Protein AF-A0A6G1ZLW0-F1 (afdb_monomer)

Structure (mmCIF, N/CA/C/O backbone):
data_AF-A0A6G1ZLW0-F1
#
_entry.id   AF-A0A6G1ZLW0-F1
#
loop_
_atom_site.group_PDB
_atom_site.id
_atom_site.type_symbol
_atom_site.label_atom_id
_atom_site.label_alt_id
_atom_site.label_comp_id
_atom_site.label_asym_id
_atom_site.label_entity_id
_atom_site.label_seq_id
_atom_site.pdbx_PDB_ins_code
_atom_site.Cartn_x
_atom_site.Cartn_y
_atom_site.Cartn_z
_atom_site.occupancy
_atom_site.B_iso_or_equiv
_atom_site.auth_seq_id
_atom_site.auth_comp_id
_atom_site.auth_asym_id
_atom_site.auth_atom_id
_atom_site.pdbx_PDB_model_num
ATOM 1 N N . MET A 1 1 ? 4.753 -20.194 1.365 1.00 51.75 1 MET A N 1
ATOM 2 C CA . MET A 1 1 ? 6.033 -19.649 1.882 1.00 51.75 1 MET A CA 1
ATOM 3 C C . MET A 1 1 ? 6.602 -20.579 2.944 1.00 51.75 1 MET A C 1
ATOM 5 O O . MET A 1 1 ? 5.832 -21.156 3.699 1.00 51.75 1 MET A O 1
ATOM 9 N N . SER A 1 2 ? 7.924 -20.742 3.005 1.00 67.44 2 SER A N 1
ATOM 10 C CA . SER A 1 2 ? 8.592 -21.515 4.065 1.00 67.44 2 SER A CA 1
ATOM 11 C C . SER A 1 2 ? 8.678 -20.709 5.368 1.00 67.44 2 SER A C 1
ATOM 13 O O . SER A 1 2 ? 8.874 -19.496 5.322 1.00 67.44 2 SER A O 1
ATOM 15 N N . VAL A 1 3 ? 8.623 -21.370 6.532 1.00 63.78 3 VAL A N 1
ATOM 16 C CA . VAL A 1 3 ? 8.775 -20.742 7.865 1.00 63.78 3 VAL A CA 1
ATOM 17 C C . VAL A 1 3 ? 10.046 -19.884 7.955 1.00 63.78 3 VAL A C 1
ATOM 19 O O . VAL A 1 3 ? 10.022 -18.793 8.516 1.00 63.78 3 VAL A O 1
ATOM 22 N N . LYS A 1 4 ? 11.147 -20.318 7.324 1.00 61.44 4 LYS A N 1
ATOM 23 C CA . LYS A 1 4 ? 12.398 -19.539 7.265 1.00 61.44 4 LYS A CA 1
ATOM 24 C C . LYS A 1 4 ? 12.241 -18.207 6.524 1.00 61.44 4 LYS A C 1
ATOM 26 O O . LYS A 1 4 ? 12.848 -17.221 6.920 1.00 61.44 4 LYS A O 1
ATOM 31 N N . GLN A 1 5 ? 11.436 -18.175 5.461 1.00 64.06 5 GLN A N 1
ATOM 32 C CA . GLN A 1 5 ? 11.181 -16.954 4.690 1.00 64.06 5 GLN A CA 1
ATOM 33 C C . GLN A 1 5 ? 10.331 -15.968 5.494 1.00 64.06 5 GLN A C 1
ATOM 35 O O . GLN A 1 5 ? 10.631 -14.779 5.495 1.00 64.06 5 GLN A O 1
ATOM 40 N N . VAL A 1 6 ? 9.329 -16.466 6.224 1.00 66.31 6 VAL A N 1
ATOM 41 C CA . VAL A 1 6 ? 8.482 -15.641 7.099 1.00 66.31 6 VAL A CA 1
ATOM 42 C C . VAL A 1 6 ? 9.317 -14.986 8.203 1.00 66.31 6 VAL A C 1
ATOM 44 O O . VAL A 1 6 ? 9.293 -13.767 8.336 1.00 66.31 6 VAL A O 1
ATOM 47 N N . LEU A 1 7 ? 10.147 -15.761 8.913 1.00 63.69 7 LEU A N 1
ATOM 48 C CA . LEU A 1 7 ? 11.025 -15.237 9.970 1.00 63.69 7 LEU A CA 1
ATOM 49 C C . LEU A 1 7 ? 12.044 -14.214 9.444 1.00 63.69 7 LEU A C 1
ATOM 51 O O . LEU A 1 7 ? 12.345 -13.227 10.113 1.00 63.69 7 LEU A O 1
ATOM 55 N N . GLN A 1 8 ? 12.566 -14.421 8.231 1.00 66.44 8 GLN A N 1
ATOM 56 C CA . GLN A 1 8 ? 13.470 -13.458 7.603 1.00 66.44 8 GLN A CA 1
ATOM 57 C C . GLN A 1 8 ? 12.750 -12.149 7.253 1.00 66.44 8 GLN A C 1
ATOM 59 O O . GLN A 1 8 ? 13.318 -11.076 7.436 1.00 66.44 8 GLN A O 1
ATOM 64 N N . ILE A 1 9 ? 11.508 -12.221 6.766 1.00 66.00 9 ILE A N 1
ATOM 65 C CA . ILE A 1 9 ? 10.685 -11.041 6.476 1.00 66.00 9 ILE A CA 1
ATOM 66 C C . ILE A 1 9 ? 10.400 -10.271 7.767 1.00 66.00 9 ILE A C 1
ATOM 68 O O . ILE A 1 9 ? 10.630 -9.065 7.803 1.00 66.00 9 ILE A O 1
ATOM 72 N N . GLU A 1 10 ? 9.981 -10.953 8.835 1.00 65.50 10 GLU A N 1
ATOM 73 C CA . GLU A 1 10 ? 9.747 -10.335 10.146 1.00 65.50 10 GLU A CA 1
ATOM 74 C C . GLU A 1 10 ? 11.016 -9.655 10.681 1.00 65.50 10 GLU A C 1
ATOM 76 O O . GLU A 1 10 ? 10.982 -8.482 11.057 1.00 65.50 10 GLU A O 1
ATOM 81 N N . SER A 1 11 ? 12.161 -10.345 10.628 1.00 65.06 11 SER A N 1
ATOM 82 C CA . SER A 1 11 ? 13.459 -9.786 11.024 1.00 65.06 11 SER A CA 1
ATOM 83 C C . SER A 1 11 ? 13.832 -8.552 10.201 1.00 65.06 11 SER A C 1
ATOM 85 O O . SER A 1 11 ? 14.215 -7.525 10.764 1.00 65.06 11 SER A O 1
ATOM 87 N N . ASN A 1 12 ? 13.665 -8.607 8.877 1.00 69.56 12 ASN A N 1
ATOM 88 C CA . ASN A 1 12 ? 13.949 -7.478 7.995 1.00 69.56 12 ASN A CA 1
ATOM 89 C C . ASN A 1 12 ? 13.032 -6.284 8.289 1.00 69.56 12 ASN A C 1
ATOM 91 O O . ASN A 1 12 ? 13.453 -5.134 8.173 1.00 69.56 12 ASN A O 1
ATOM 95 N N . VAL A 1 13 ? 11.781 -6.534 8.679 1.00 62.31 13 VAL A N 1
ATOM 96 C CA . VAL A 1 13 ? 10.850 -5.463 9.038 1.00 62.31 13 VAL A CA 1
ATOM 97 C C . VAL A 1 13 ? 11.260 -4.777 10.334 1.00 62.31 13 VAL A C 1
ATOM 99 O O . VAL A 1 13 ? 11.309 -3.552 10.366 1.00 62.31 13 VAL A O 1
ATOM 102 N N . VAL A 1 14 ? 11.619 -5.549 11.360 1.00 65.75 14 VAL A N 1
ATOM 103 C CA . VAL A 1 14 ? 12.049 -5.016 12.664 1.00 65.75 14 VAL A CA 1
ATOM 104 C C . VAL A 1 14 ? 13.401 -4.295 12.583 1.00 65.75 14 VAL A C 1
ATOM 106 O O . VAL A 1 14 ? 13.650 -3.369 13.347 1.00 65.75 14 VAL A O 1
ATOM 109 N N . THR A 1 15 ? 14.272 -4.693 11.655 1.00 67.94 15 THR A N 1
ATOM 110 C CA . THR A 1 15 ? 15.619 -4.115 11.479 1.00 67.94 15 THR A CA 1
ATOM 111 C C . THR A 1 15 ? 15.693 -3.009 10.422 1.00 67.94 15 THR A C 1
ATOM 113 O O . THR A 1 15 ? 16.791 -2.639 10.006 1.00 67.94 15 THR A O 1
ATOM 116 N N . ASP A 1 16 ? 14.547 -2.493 9.958 1.00 74.25 16 ASP A N 1
ATOM 117 C CA . ASP A 1 16 ? 14.468 -1.486 8.890 1.00 74.25 16 ASP A CA 1
ATOM 118 C C . ASP A 1 16 ? 15.238 -1.880 7.607 1.00 74.25 16 ASP A C 1
ATOM 120 O O . ASP A 1 16 ? 15.711 -1.046 6.834 1.00 74.25 16 ASP A O 1
ATOM 124 N N . GLN A 1 17 ? 15.337 -3.177 7.317 1.00 80.94 17 GLN A N 1
ATOM 125 C CA . GLN A 1 17 ? 15.834 -3.676 6.035 1.00 80.94 17 GLN A CA 1
ATOM 126 C C . GLN A 1 17 ? 14.696 -3.746 5.019 1.00 80.94 17 GLN A C 1
ATOM 128 O O . GLN A 1 17 ? 13.569 -4.015 5.421 1.00 80.94 17 GLN A O 1
ATOM 133 N N . PRO A 1 18 ? 14.924 -3.561 3.706 1.00 85.12 18 PRO A N 1
ATOM 134 C CA . PRO A 1 18 ? 13.886 -3.746 2.690 1.00 85.12 18 PRO A CA 1
ATOM 135 C C . PRO A 1 18 ? 13.309 -5.171 2.669 1.00 85.12 18 PRO A C 1
ATOM 137 O O . PRO A 1 18 ? 14.023 -6.153 2.864 1.00 85.12 18 PRO A O 1
ATOM 140 N N . VAL A 1 19 ? 12.011 -5.292 2.383 1.00 84.44 19 VAL A N 1
ATOM 141 C CA . VAL A 1 19 ? 11.341 -6.578 2.140 1.00 84.44 19 VAL A CA 1
ATOM 142 C C . VAL A 1 19 ? 11.230 -6.764 0.639 1.00 84.44 19 VAL A C 1
ATOM 144 O O . VAL A 1 19 ? 10.777 -5.865 -0.066 1.00 84.44 19 VAL A O 1
ATOM 147 N N . LYS A 1 20 ? 11.673 -7.924 0.161 1.00 88.62 20 LYS A N 1
ATOM 148 C CA . LYS A 1 20 ? 11.572 -8.321 -1.240 1.00 88.62 20 LYS A CA 1
ATOM 149 C C . LYS A 1 20 ? 10.482 -9.374 -1.358 1.00 88.62 20 LYS A C 1
ATOM 151 O O . LYS A 1 20 ? 10.588 -10.426 -0.733 1.00 88.62 20 LYS A O 1
ATOM 156 N N . ILE A 1 21 ? 9.459 -9.071 -2.140 1.00 87.50 21 ILE A N 1
ATOM 157 C CA . ILE A 1 21 ? 8.362 -9.977 -2.462 1.00 87.50 21 ILE A CA 1
ATOM 158 C C . ILE A 1 21 ? 8.627 -10.475 -3.885 1.00 87.50 21 ILE A C 1
ATOM 160 O O . ILE A 1 21 ? 8.654 -9.644 -4.795 1.00 87.50 21 ILE A O 1
ATOM 164 N N . PRO A 1 22 ? 8.894 -11.777 -4.092 1.00 89.25 22 PRO A N 1
ATOM 165 C CA . PRO A 1 22 ? 9.042 -12.337 -5.433 1.00 89.25 22 PRO A CA 1
ATOM 166 C C . PRO A 1 22 ? 7.807 -12.024 -6.279 1.00 89.25 22 PRO A C 1
ATOM 168 O O . PRO A 1 22 ? 6.687 -12.209 -5.806 1.00 89.25 22 PRO A O 1
ATOM 171 N N . PHE A 1 23 ? 8.014 -11.517 -7.491 1.00 90.62 23 PHE A N 1
ATOM 172 C CA . PHE A 1 23 ? 6.931 -11.096 -8.371 1.00 90.62 23 PHE A CA 1
ATOM 173 C C . PHE A 1 23 ? 7.381 -11.141 -9.830 1.00 90.62 23 PHE A C 1
ATOM 175 O O . PHE A 1 23 ? 8.428 -10.593 -10.179 1.00 90.62 23 PHE A O 1
ATOM 182 N N . GLU A 1 24 ? 6.579 -11.770 -10.682 1.00 89.38 24 GLU A N 1
ATOM 183 C CA . GLU A 1 24 ? 6.865 -11.901 -12.107 1.00 89.38 24 GLU A CA 1
ATOM 184 C C . GLU A 1 24 ? 5.990 -10.936 -12.913 1.00 89.38 24 GLU A C 1
ATOM 186 O O . GLU A 1 24 ? 4.765 -11.031 -12.911 1.00 89.38 24 GLU A O 1
ATOM 191 N N . PHE A 1 25 ? 6.628 -9.992 -13.608 1.00 87.81 25 PHE A N 1
ATOM 192 C CA . PHE A 1 25 ? 5.938 -9.047 -14.483 1.00 87.81 25 PHE A CA 1
ATOM 193 C C . PHE A 1 25 ? 5.727 -9.680 -15.859 1.00 87.81 25 PHE A C 1
ATOM 195 O O . PHE A 1 25 ? 6.689 -9.955 -16.575 1.00 87.81 25 PHE A O 1
ATOM 202 N N . THR A 1 26 ? 4.468 -9.887 -16.232 1.00 86.81 26 THR A N 1
ATOM 203 C CA . THR A 1 26 ? 4.072 -10.530 -17.493 1.00 86.81 26 THR A CA 1
ATOM 204 C C . THR A 1 26 ? 3.724 -9.519 -18.586 1.00 86.81 26 THR A C 1
ATOM 206 O O . THR A 1 26 ? 3.994 -9.770 -19.758 1.00 86.81 26 THR A O 1
ATOM 209 N N . ARG A 1 27 ? 3.171 -8.354 -18.222 1.00 85.56 27 ARG A N 1
ATOM 210 C CA . ARG A 1 27 ? 2.820 -7.267 -19.145 1.00 85.56 27 ARG A CA 1
ATOM 211 C C . ARG A 1 27 ? 3.868 -6.165 -19.102 1.00 85.56 27 ARG A C 1
ATOM 213 O O . ARG A 1 27 ? 3.956 -5.414 -18.131 1.00 85.56 27 ARG A O 1
ATOM 220 N N . LEU A 1 28 ? 4.660 -6.062 -20.166 1.00 84.88 28 LEU A N 1
ATOM 221 C CA . LEU A 1 28 ? 5.786 -5.124 -20.261 1.00 84.88 28 LEU A CA 1
ATOM 222 C C . LEU A 1 28 ? 5.570 -4.021 -21.305 1.00 84.88 28 LEU A C 1
ATOM 224 O O . LEU A 1 28 ? 6.427 -3.155 -21.456 1.00 84.88 28 LEU A O 1
ATOM 228 N N . ASP A 1 29 ? 4.422 -4.015 -21.981 1.00 83.94 29 ASP A N 1
ATOM 229 C CA . ASP A 1 29 ? 4.124 -3.121 -23.110 1.00 83.94 29 ASP A CA 1
ATOM 230 C C . ASP A 1 29 ? 4.093 -1.636 -22.709 1.00 83.94 29 ASP A C 1
ATOM 232 O O . ASP A 1 29 ? 4.338 -0.748 -23.522 1.00 83.94 29 ASP A O 1
ATOM 236 N N . LEU A 1 30 ? 3.823 -1.367 -21.430 1.00 80.06 30 LEU A N 1
ATOM 237 C CA . LEU A 1 30 ? 3.773 -0.027 -20.841 1.00 80.06 30 LEU A CA 1
ATOM 238 C C . LEU A 1 30 ? 5.123 0.445 -20.283 1.00 80.06 30 LEU A C 1
ATOM 240 O O . LEU A 1 30 ? 5.229 1.552 -19.744 1.00 80.06 30 LEU A O 1
ATOM 244 N N . LEU A 1 31 ? 6.158 -0.392 -20.362 1.00 86.75 31 LEU A N 1
ATOM 245 C CA . LEU A 1 31 ? 7.473 -0.072 -19.837 1.00 86.75 31 LEU A CA 1
ATOM 246 C C . LEU A 1 31 ? 8.222 0.849 -20.821 1.00 86.75 31 LEU A C 1
ATOM 248 O O . LEU A 1 31 ? 8.362 0.504 -21.994 1.00 86.75 31 LEU A O 1
ATOM 252 N N . PRO A 1 32 ? 8.754 2.003 -20.375 1.00 85.81 32 PRO A N 1
ATOM 253 C CA . PRO A 1 32 ? 9.534 2.873 -21.247 1.00 85.81 32 PRO A CA 1
ATOM 254 C C . PRO A 1 32 ? 10.789 2.186 -21.786 1.00 85.81 32 PRO A C 1
ATOM 256 O O . PRO A 1 32 ? 11.412 1.369 -21.100 1.00 85.81 32 PRO A O 1
ATOM 259 N N . GLU A 1 33 ? 11.216 2.596 -22.977 1.00 83.62 33 GLU A N 1
ATOM 260 C CA . GLU A 1 33 ? 12.397 2.044 -23.633 1.00 83.62 33 GLU A CA 1
ATOM 261 C C . GLU A 1 33 ? 13.646 2.131 -22.733 1.00 83.62 33 GLU A C 1
ATOM 263 O O . GLU A 1 33 ? 13.912 3.133 -22.062 1.00 83.62 33 GLU A O 1
ATOM 268 N N . GLY A 1 34 ? 14.401 1.032 -22.662 1.00 81.12 34 GLY A N 1
ATOM 269 C CA . GLY A 1 34 ? 15.609 0.926 -21.839 1.00 81.12 34 GLY A CA 1
ATOM 270 C C . GLY A 1 34 ? 15.374 0.714 -20.336 1.00 81.12 34 GLY A C 1
ATOM 271 O O . GLY A 1 34 ? 16.345 0.500 -19.603 1.00 81.12 34 GLY A O 1
ATOM 272 N N . LYS A 1 35 ? 14.127 0.722 -19.842 1.00 84.88 35 LYS A N 1
ATOM 273 C CA . LYS A 1 35 ? 13.829 0.284 -18.469 1.00 84.88 35 LYS A CA 1
ATOM 274 C C . LYS A 1 35 ? 13.782 -1.239 -18.390 1.00 84.88 35 LYS A C 1
ATOM 276 O O . LYS A 1 35 ? 13.322 -1.918 -19.298 1.00 84.88 35 LYS A O 1
ATOM 281 N N . LYS A 1 36 ? 14.275 -1.774 -17.273 1.00 82.31 36 LYS A N 1
ATOM 282 C CA . LYS A 1 36 ? 14.218 -3.199 -16.940 1.00 82.31 36 LYS A CA 1
ATOM 283 C C . LYS A 1 36 ? 13.585 -3.347 -15.567 1.00 82.31 36 LYS A C 1
ATOM 285 O O . LYS A 1 36 ? 13.968 -2.628 -14.640 1.00 82.31 36 LYS A O 1
ATOM 290 N N . LEU A 1 37 ? 12.619 -4.249 -15.459 1.00 83.88 37 LEU A N 1
ATOM 291 C CA . LEU A 1 37 ? 12.040 -4.655 -14.184 1.00 83.88 37 LEU A CA 1
ATOM 292 C C . LEU A 1 37 ? 12.861 -5.808 -13.598 1.00 83.88 37 LEU A C 1
ATOM 294 O O . LEU A 1 37 ? 13.537 -6.534 -14.328 1.00 83.88 37 LEU A O 1
ATOM 298 N N . GLY A 1 38 ? 12.852 -5.915 -12.272 1.00 85.62 38 GLY A N 1
ATOM 299 C CA . GLY A 1 38 ? 13.408 -7.071 -11.572 1.00 85.62 38 GLY A CA 1
ATOM 300 C C . GLY A 1 38 ? 12.395 -8.213 -11.476 1.00 85.62 38 GLY A C 1
ATOM 301 O O . GLY A 1 38 ? 11.299 -8.131 -12.017 1.00 85.62 38 GLY A O 1
ATOM 302 N N . ASP A 1 39 ? 12.763 -9.239 -10.720 1.00 89.44 39 ASP 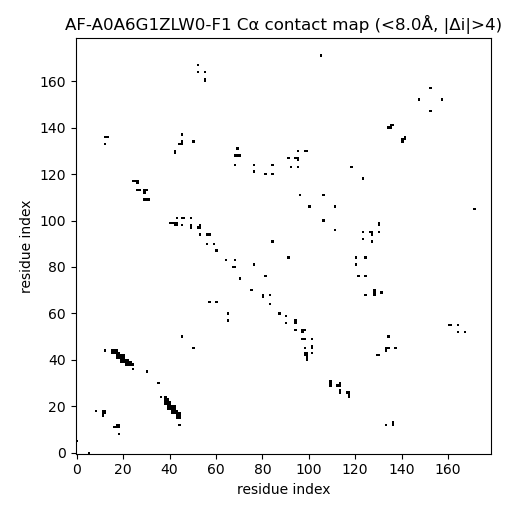A N 1
ATOM 303 C CA . ASP A 1 39 ? 11.965 -10.429 -10.382 1.00 89.44 39 ASP A CA 1
ATOM 304 C C . ASP A 1 39 ? 11.228 -10.299 -9.033 1.00 89.44 39 ASP A C 1
ATOM 306 O O . ASP A 1 39 ? 10.786 -11.279 -8.426 1.00 89.44 39 ASP A O 1
ATOM 310 N N . SER A 1 40 ? 11.180 -9.083 -8.488 1.00 91.38 40 SER A N 1
ATOM 311 C CA . SER A 1 40 ? 10.603 -8.819 -7.178 1.00 91.38 40 SER A CA 1
ATOM 312 C C . SER A 1 40 ? 10.120 -7.383 -7.030 1.00 91.38 40 SER A C 1
ATOM 314 O O . SER A 1 40 ? 10.697 -6.436 -7.573 1.00 91.38 40 SER A O 1
ATOM 316 N N . ILE A 1 41 ? 9.079 -7.222 -6.216 1.00 92.25 41 ILE A N 1
ATOM 317 C CA . ILE A 1 41 ? 8.643 -5.936 -5.684 1.00 92.25 41 ILE A CA 1
ATOM 318 C C . ILE A 1 41 ? 9.365 -5.705 -4.357 1.00 92.25 41 ILE A C 1
ATOM 320 O O . ILE A 1 41 ? 9.379 -6.559 -3.468 1.00 92.25 41 ILE A O 1
ATOM 324 N N . VAL A 1 42 ? 9.988 -4.535 -4.217 1.00 91.25 42 VAL A N 1
ATOM 325 C CA . VAL A 1 42 ? 10.772 -4.180 -3.030 1.00 91.25 42 VAL A CA 1
ATOM 326 C C . VAL A 1 42 ? 10.055 -3.097 -2.239 1.00 91.25 42 VAL A C 1
ATOM 328 O O . VAL A 1 42 ? 9.877 -1.986 -2.730 1.00 91.25 42 VAL A O 1
ATOM 331 N N . ILE A 1 43 ? 9.706 -3.404 -0.990 1.00 90.31 43 ILE A N 1
ATOM 332 C CA . ILE A 1 43 ? 9.107 -2.464 -0.041 1.00 90.31 43 ILE A CA 1
ATOM 333 C C . ILE A 1 43 ? 10.178 -2.060 0.971 1.00 90.31 43 ILE A C 1
ATOM 335 O O . ILE A 1 43 ? 10.618 -2.857 1.807 1.00 90.31 43 ILE A O 1
ATOM 339 N N . THR A 1 44 ? 10.625 -0.813 0.876 1.00 89.19 44 THR A N 1
ATOM 340 C CA . THR A 1 44 ? 11.604 -0.216 1.791 1.00 89.19 44 THR A CA 1
ATOM 341 C C . THR A 1 44 ? 10.920 0.329 3.053 1.00 89.19 44 THR A C 1
ATOM 343 O O . THR A 1 44 ? 9.710 0.565 3.035 1.00 89.19 44 THR A O 1
ATOM 346 N N . PRO A 1 45 ? 11.660 0.558 4.155 1.00 85.31 45 PRO A N 1
ATOM 347 C CA . PRO A 1 45 ? 11.113 1.246 5.324 1.00 85.31 45 PRO A CA 1
ATOM 348 C C . PRO A 1 45 ? 10.477 2.582 4.941 1.00 85.31 45 PRO A C 1
ATOM 350 O O . PRO A 1 45 ? 11.092 3.409 4.259 1.00 85.31 45 PRO A O 1
ATOM 353 N N . LEU A 1 46 ? 9.230 2.793 5.361 1.00 85.94 46 LEU A N 1
ATOM 354 C CA . LEU A 1 46 ? 8.472 3.977 4.974 1.00 85.94 46 LEU A CA 1
ATOM 355 C C . LEU A 1 46 ? 9.072 5.233 5.591 1.00 85.94 46 LEU A C 1
ATOM 357 O O . LEU A 1 46 ? 9.273 5.328 6.801 1.00 85.94 46 LEU A O 1
ATOM 361 N N . THR A 1 47 ? 9.311 6.232 4.745 1.00 85.25 47 THR A N 1
ATOM 362 C CA . THR A 1 47 ? 9.736 7.541 5.236 1.00 85.25 47 THR A CA 1
ATOM 363 C C . THR A 1 47 ? 8.569 8.261 5.909 1.00 85.25 47 THR A C 1
ATOM 365 O O . THR A 1 47 ? 7.412 8.090 5.520 1.00 85.25 47 THR A O 1
ATOM 368 N N . VAL A 1 48 ? 8.876 9.160 6.850 1.00 81.19 48 VAL A N 1
ATOM 369 C CA . VAL A 1 48 ? 7.879 10.047 7.478 1.00 81.19 48 VAL A CA 1
ATOM 370 C C . VAL A 1 48 ? 7.057 10.790 6.416 1.00 81.19 48 VAL A C 1
ATOM 372 O O . VAL A 1 48 ? 5.840 10.888 6.521 1.00 81.19 48 VAL A O 1
ATOM 375 N N . ARG A 1 49 ? 7.697 11.244 5.330 1.00 84.12 49 ARG A N 1
ATOM 376 C CA . ARG A 1 49 ? 7.010 11.889 4.200 1.00 84.12 49 ARG A CA 1
ATOM 377 C C . ARG A 1 49 ? 5.957 10.980 3.566 1.00 84.12 49 ARG A C 1
ATOM 379 O O . ARG A 1 49 ? 4.853 11.440 3.298 1.00 84.12 49 ARG A O 1
ATOM 386 N N . THR A 1 50 ? 6.307 9.731 3.277 1.00 88.31 50 THR A N 1
ATOM 387 C CA . THR A 1 50 ? 5.382 8.766 2.670 1.00 88.31 50 THR A CA 1
ATOM 388 C C . THR A 1 50 ? 4.243 8.444 3.630 1.00 88.31 50 THR A C 1
ATOM 390 O O . THR A 1 50 ? 3.089 8.444 3.212 1.00 88.31 50 THR A O 1
ATOM 393 N N . TRP A 1 51 ? 4.540 8.299 4.925 1.00 85.88 51 TRP A N 1
ATOM 394 C CA . TRP A 1 51 ? 3.523 8.139 5.964 1.00 85.88 51 TRP A CA 1
ATOM 395 C C . TRP A 1 51 ? 2.506 9.288 5.971 1.00 85.88 51 TRP A C 1
ATOM 397 O O . TRP A 1 51 ? 1.310 9.033 5.888 1.00 85.88 51 TRP A O 1
ATOM 407 N N . PHE A 1 52 ? 2.950 10.549 5.955 1.00 84.88 52 PHE A N 1
ATOM 408 C CA . PHE A 1 52 ? 2.044 11.708 5.901 1.00 84.88 52 PHE A CA 1
ATOM 409 C C . PHE A 1 52 ? 1.174 11.767 4.637 1.00 84.88 52 PHE A C 1
ATOM 411 O O . PHE A 1 52 ? 0.138 12.427 4.649 1.00 84.88 52 PHE A O 1
ATOM 418 N N . ARG A 1 53 ? 1.572 11.099 3.547 1.00 87.88 53 ARG A N 1
ATOM 419 C CA . ARG A 1 53 ? 0.757 10.985 2.326 1.00 87.88 53 ARG A CA 1
ATOM 420 C C . ARG A 1 53 ? -0.241 9.831 2.408 1.00 87.88 53 ARG A C 1
ATOM 422 O O . ARG A 1 53 ? -1.358 9.975 1.929 1.00 87.88 53 ARG A O 1
ATOM 429 N N . ILE A 1 54 ? 0.151 8.718 3.027 1.00 90.62 54 ILE A N 1
ATOM 430 C CA . ILE A 1 54 ? -0.697 7.532 3.201 1.00 90.62 54 ILE A CA 1
ATOM 431 C C . ILE A 1 54 ? -1.747 7.748 4.301 1.00 90.62 54 ILE A C 1
ATOM 433 O O . ILE A 1 54 ? -2.897 7.361 4.117 1.00 90.62 54 ILE A O 1
ATOM 437 N N . LYS A 1 55 ? -1.399 8.401 5.419 1.00 86.50 55 LYS A N 1
ATOM 438 C CA . LYS A 1 55 ? -2.294 8.576 6.577 1.00 86.50 55 LYS A CA 1
ATOM 439 C C . LYS A 1 55 ? -3.659 9.184 6.202 1.00 86.50 55 LYS A C 1
ATOM 441 O O . LYS A 1 55 ? -4.667 8.584 6.565 1.00 86.50 55 LYS A O 1
ATOM 446 N N . PRO A 1 56 ? -3.748 10.298 5.446 1.00 87.12 56 PRO A N 1
ATOM 447 C CA . PRO A 1 56 ? -5.039 10.825 5.016 1.00 87.12 56 PRO A CA 1
ATOM 448 C C . PRO A 1 56 ? -5.838 9.826 4.178 1.00 87.12 56 PRO A C 1
ATOM 450 O O . PRO A 1 56 ? -7.043 9.745 4.351 1.00 87.12 56 PRO A O 1
ATOM 453 N N . LEU A 1 57 ? -5.193 9.050 3.300 1.00 91.31 57 LEU A N 1
ATOM 454 C CA . LEU A 1 57 ? -5.869 8.047 2.466 1.00 91.31 57 LEU A CA 1
ATOM 455 C C . LEU A 1 57 ? -6.470 6.929 3.319 1.00 91.31 57 LEU A C 1
ATOM 457 O O . LEU A 1 57 ? -7.623 6.566 3.119 1.00 91.31 57 LEU A O 1
ATOM 461 N N . LEU A 1 58 ? -5.734 6.462 4.331 1.00 89.75 58 LEU A N 1
ATOM 462 C CA . LEU A 1 58 ? -6.256 5.498 5.297 1.00 89.75 58 LEU A CA 1
ATOM 463 C C . LEU A 1 58 ? -7.469 6.048 6.054 1.00 89.75 58 LEU A C 1
ATOM 465 O O . LEU A 1 58 ? -8.359 5.281 6.386 1.00 89.75 58 LEU A O 1
ATOM 469 N N . LEU A 1 59 ? -7.544 7.350 6.335 1.00 87.12 59 LEU A N 1
ATOM 470 C CA . LEU A 1 59 ? -8.710 7.949 7.002 1.00 87.12 59 LEU A CA 1
ATOM 471 C C . LEU A 1 59 ? -9.964 8.029 6.115 1.00 87.12 59 LEU A C 1
ATOM 473 O O . LEU A 1 59 ? -11.045 8.222 6.654 1.00 87.12 59 LEU A O 1
ATOM 477 N N . HIS A 1 60 ? -9.838 7.870 4.793 1.00 89.50 60 HIS A N 1
ATOM 478 C CA . HIS A 1 60 ? -10.994 7.799 3.886 1.00 89.50 60 HIS A CA 1
ATOM 479 C C . HIS A 1 60 ? -11.597 6.390 3.797 1.00 89.50 60 HIS A C 1
ATOM 481 O O . HIS A 1 60 ? -12.658 6.224 3.202 1.00 89.50 60 HIS A O 1
ATOM 487 N N . ILE A 1 61 ? -10.918 5.382 4.348 1.00 91.50 61 ILE A N 1
ATOM 488 C CA . ILE A 1 61 ? -11.447 4.024 4.454 1.00 91.50 61 ILE A CA 1
ATOM 489 C C . ILE A 1 61 ? -12.156 3.913 5.803 1.00 91.50 61 ILE A C 1
ATOM 491 O O . ILE A 1 61 ? -11.580 4.262 6.842 1.00 91.50 61 ILE A O 1
ATOM 495 N N . ASP A 1 62 ? -13.396 3.423 5.779 1.00 91.56 62 ASP A N 1
ATOM 496 C CA . ASP A 1 62 ? -14.215 3.269 6.977 1.00 91.56 62 ASP A CA 1
ATOM 497 C C . ASP A 1 62 ? -13.483 2.395 8.001 1.00 91.56 62 ASP A C 1
ATOM 499 O O . ASP A 1 62 ? -12.750 1.465 7.658 1.00 91.56 62 ASP A O 1
ATOM 503 N N . LYS A 1 63 ? -13.642 2.702 9.294 1.00 87.25 63 LYS A N 1
ATOM 504 C CA . LYS A 1 63 ? -12.882 2.007 10.344 1.00 87.25 63 LYS A CA 1
ATOM 505 C C . LYS A 1 63 ? -13.110 0.489 10.316 1.00 87.25 63 LYS A C 1
ATOM 507 O O . LYS A 1 63 ? -12.132 -0.241 10.408 1.00 87.25 63 LYS A O 1
ATOM 512 N N . GLN A 1 64 ? -14.359 0.053 10.161 1.00 89.75 64 GLN A N 1
ATOM 513 C CA . GLN A 1 64 ? -14.728 -1.366 10.093 1.00 89.75 64 GLN A CA 1
ATOM 514 C C . GLN A 1 64 ? -14.108 -2.039 8.863 1.00 89.75 64 GLN A C 1
ATOM 516 O O . GLN A 1 64 ? -13.462 -3.075 8.977 1.00 89.75 64 GLN A O 1
ATOM 521 N N . ASP A 1 65 ? -14.192 -1.386 7.707 1.00 93.62 65 ASP A N 1
ATOM 522 C CA . ASP A 1 65 ? -13.638 -1.907 6.458 1.00 93.62 65 ASP A CA 1
ATOM 523 C C . ASP A 1 65 ? -12.108 -2.018 6.511 1.00 93.62 65 ASP A C 1
ATOM 525 O O . ASP A 1 65 ? -11.534 -2.971 5.990 1.00 93.62 65 ASP A O 1
ATOM 529 N N . ARG A 1 66 ? -11.420 -1.092 7.196 1.00 89.81 66 ARG A N 1
ATOM 530 C CA . ARG A 1 66 ? -9.968 -1.199 7.436 1.00 89.81 66 ARG A CA 1
ATOM 531 C C . ARG A 1 66 ? -9.589 -2.405 8.278 1.00 89.81 66 ARG A C 1
ATOM 533 O O . ARG A 1 66 ? -8.531 -2.987 8.043 1.00 89.81 66 ARG A O 1
ATOM 540 N N . GLU A 1 67 ? -10.402 -2.742 9.274 1.00 87.62 67 GLU A N 1
ATOM 541 C CA . GLU A 1 67 ? -10.169 -3.914 10.119 1.00 87.62 67 GLU A CA 1
ATOM 542 C C . GLU A 1 67 ? -10.285 -5.200 9.288 1.00 87.62 67 GLU A C 1
ATOM 544 O O . GLU A 1 67 ? -9.454 -6.088 9.447 1.00 87.62 67 GLU A O 1
ATOM 549 N N . ILE A 1 68 ? -11.219 -5.252 8.332 1.00 90.75 68 ILE A N 1
ATOM 550 C CA . ILE A 1 68 ? -11.389 -6.382 7.402 1.00 90.75 68 ILE A CA 1
ATOM 551 C C . ILE A 1 68 ? -10.263 -6.435 6.353 1.00 90.75 68 ILE A C 1
ATOM 553 O O . ILE A 1 68 ? -9.742 -7.507 6.053 1.00 90.75 68 ILE A O 1
ATOM 557 N N . LEU A 1 69 ? -9.846 -5.284 5.810 1.00 90.50 69 LEU A N 1
ATOM 558 C CA . LEU A 1 69 ? -8.754 -5.181 4.827 1.00 90.50 69 LEU A CA 1
ATOM 559 C C . LEU A 1 69 ? -7.364 -5.473 5.418 1.00 90.50 69 LEU A C 1
ATOM 561 O O . LEU A 1 69 ? -6.403 -5.681 4.670 1.00 90.50 69 LEU A O 1
ATOM 565 N N . THR A 1 70 ? -7.237 -5.466 6.745 1.00 87.75 70 THR A N 1
ATOM 566 C CA . THR A 1 70 ? -5.997 -5.833 7.429 1.00 87.75 70 THR A CA 1
ATOM 567 C C . THR A 1 70 ? -5.940 -7.349 7.593 1.00 87.75 70 THR A C 1
ATOM 569 O O . THR A 1 70 ? -6.763 -7.948 8.279 1.00 87.75 70 THR A O 1
ATOM 572 N N . ALA A 1 71 ? -4.937 -7.973 6.982 1.00 80.56 71 ALA A N 1
ATOM 573 C CA . ALA A 1 71 ? -4.778 -9.416 6.967 1.00 80.56 71 ALA A CA 1
ATOM 574 C C . ALA A 1 71 ? -4.636 -9.981 8.383 1.00 80.56 71 ALA A C 1
ATOM 576 O O . ALA A 1 71 ? -3.775 -9.563 9.164 1.00 80.56 71 ALA A O 1
ATOM 577 N N . ASN A 1 72 ? -5.447 -10.994 8.676 1.00 75.31 72 ASN A N 1
ATOM 578 C CA . ASN A 1 72 ? -5.321 -11.832 9.858 1.00 75.31 72 ASN A CA 1
ATOM 579 C C . ASN A 1 72 ? -4.789 -13.211 9.435 1.00 75.31 72 ASN A C 1
ATOM 581 O O . ASN A 1 72 ? -4.976 -13.643 8.300 1.00 75.31 72 ASN A O 1
ATOM 585 N N . LYS A 1 73 ? -4.110 -13.916 10.346 1.00 67.62 73 LYS A N 1
ATOM 586 C CA . LYS A 1 73 ? -3.498 -15.232 10.091 1.00 67.62 73 LYS A CA 1
ATOM 587 C C . LYS A 1 73 ? -4.493 -16.274 9.570 1.00 67.62 73 LYS A C 1
ATOM 589 O O . LYS A 1 73 ? -4.074 -17.201 8.883 1.00 67.62 73 LYS A O 1
ATOM 594 N N . ASP A 1 74 ? -5.774 -16.089 9.872 1.00 67.81 74 ASP A N 1
ATOM 595 C CA . ASP A 1 74 ? -6.843 -17.042 9.577 1.00 67.81 74 ASP A CA 1
ATOM 596 C C . ASP A 1 74 ? -7.703 -16.644 8.363 1.00 67.81 74 ASP A C 1
ATOM 598 O O . ASP A 1 74 ? -8.562 -17.418 7.941 1.00 67.81 74 ASP A O 1
ATOM 602 N N . THR 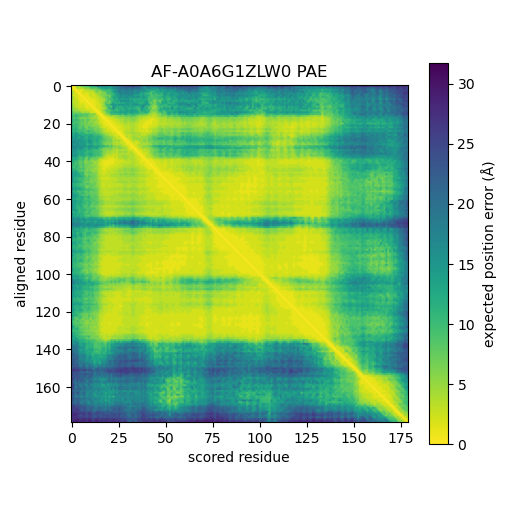A 1 75 ? -7.481 -15.462 7.774 1.00 69.94 75 THR A N 1
ATOM 603 C CA . THR A 1 75 ? -8.270 -14.949 6.644 1.00 69.94 75 THR A CA 1
ATOM 604 C C . THR A 1 75 ? -7.392 -14.639 5.433 1.0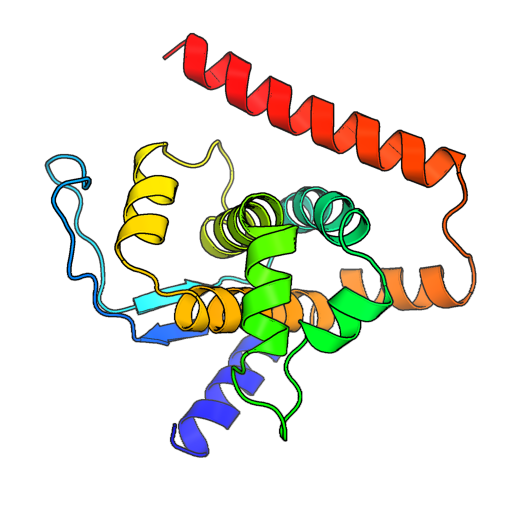0 69.94 75 THR A C 1
ATOM 606 O O . THR A 1 75 ? -6.605 -13.694 5.410 1.00 69.94 75 THR A O 1
ATOM 609 N N . GLY A 1 76 ? -7.547 -15.464 4.394 1.00 80.00 76 GLY A N 1
ATOM 610 C CA . GLY A 1 76 ? -7.015 -15.196 3.057 1.00 80.00 76 GLY A CA 1
ATOM 611 C C . GLY A 1 76 ? -7.914 -14.256 2.253 1.00 80.00 76 GLY A C 1
ATOM 612 O O . GLY A 1 76 ? -8.967 -13.831 2.727 1.00 80.00 76 GLY A O 1
ATOM 613 N N . PHE A 1 77 ? -7.509 -13.962 1.016 1.00 89.25 77 PHE A N 1
ATOM 614 C CA . PHE A 1 77 ? -8.321 -13.189 0.079 1.00 89.25 77 PHE A CA 1
ATOM 615 C C . PHE A 1 77 ? -9.653 -13.911 -0.200 1.00 89.25 77 PHE A C 1
ATOM 617 O O . PHE A 1 77 ? -9.670 -15.103 -0.509 1.00 89.25 77 PHE A O 1
ATOM 624 N N . ASN A 1 78 ? -10.774 -13.206 -0.047 1.00 92.06 78 ASN A N 1
ATOM 625 C CA . ASN A 1 78 ? -12.128 -13.748 -0.182 1.00 92.06 78 ASN A CA 1
ATOM 626 C C . ASN A 1 78 ? -13.057 -12.723 -0.863 1.00 92.06 78 ASN A C 1
ATOM 628 O O . ASN A 1 78 ? -12.630 -11.618 -1.193 1.00 92.06 78 ASN A O 1
ATOM 632 N N . ASN A 1 79 ? -14.327 -13.081 -1.070 1.00 94.12 79 ASN A N 1
ATOM 633 C CA . ASN A 1 79 ? -15.278 -12.210 -1.771 1.00 94.12 79 ASN A CA 1
ATOM 634 C C . ASN A 1 79 ? -15.556 -10.896 -1.028 1.00 94.12 79 ASN A C 1
ATOM 636 O O . ASN A 1 79 ? -15.654 -9.862 -1.669 1.00 94.12 79 ASN A O 1
ATOM 640 N N . GLU A 1 80 ? -15.625 -10.915 0.304 1.00 94.38 80 GLU A N 1
ATOM 641 C CA . GLU A 1 80 ? -15.832 -9.699 1.101 1.00 94.38 80 GLU A CA 1
ATOM 642 C C . GLU A 1 80 ? -14.654 -8.726 0.941 1.00 94.38 80 GLU A C 1
ATOM 644 O O . GLU A 1 80 ? -14.843 -7.536 0.699 1.00 94.38 80 GLU A O 1
ATOM 649 N N . ILE A 1 81 ? -13.422 -9.241 0.986 1.00 94.62 81 ILE A N 1
ATOM 650 C CA . ILE A 1 81 ? -12.216 -8.457 0.713 1.00 94.62 81 ILE A CA 1
ATOM 651 C C . ILE A 1 81 ? -12.237 -7.949 -0.729 1.00 94.62 81 ILE A C 1
ATOM 653 O O . ILE A 1 81 ? -11.930 -6.783 -0.954 1.00 94.62 81 ILE A O 1
ATOM 657 N N . ALA A 1 82 ? -12.618 -8.781 -1.702 1.00 95.19 82 ALA A N 1
ATOM 658 C CA . ALA A 1 82 ? -12.751 -8.348 -3.088 1.00 95.19 82 ALA A CA 1
ATOM 659 C C . ALA A 1 82 ? -13.768 -7.202 -3.219 1.00 95.19 82 ALA A C 1
ATOM 661 O O . ALA A 1 82 ? -13.463 -6.203 -3.854 1.00 95.19 82 ALA A O 1
ATOM 662 N N . ASP A 1 83 ? -14.918 -7.262 -2.555 1.00 96.56 83 ASP A N 1
ATOM 663 C CA . ASP A 1 83 ? -15.907 -6.181 -2.591 1.00 96.56 83 ASP A CA 1
ATOM 664 C C . ASP A 1 83 ? -15.357 -4.878 -1.976 1.00 96.56 83 ASP A C 1
ATOM 666 O O . ASP A 1 83 ? -15.536 -3.790 -2.533 1.00 96.56 83 ASP A O 1
ATOM 670 N N . LEU A 1 84 ? -14.610 -4.967 -0.869 1.00 96.44 84 LEU A N 1
ATOM 671 C CA . LEU A 1 84 ? -13.964 -3.806 -0.243 1.00 96.44 84 LEU A CA 1
ATOM 672 C C . LEU A 1 84 ? -12.846 -3.215 -1.102 1.00 96.44 84 LEU A C 1
ATOM 674 O O . LEU A 1 84 ? -12.733 -1.993 -1.228 1.00 96.44 84 LEU A O 1
ATOM 678 N N . MET A 1 85 ? -12.043 -4.066 -1.736 1.00 95.75 85 MET A N 1
ATOM 679 C CA . MET A 1 85 ? -11.034 -3.636 -2.698 1.00 95.75 85 MET A CA 1
ATOM 680 C C . MET A 1 85 ? -11.679 -2.853 -3.855 1.00 95.75 85 MET A C 1
ATOM 682 O O . MET A 1 85 ? -11.049 -1.949 -4.390 1.00 95.75 85 MET A O 1
ATOM 686 N N . ALA A 1 86 ? -12.953 -3.120 -4.182 1.00 96.31 86 ALA A N 1
ATOM 687 C CA . ALA A 1 86 ? -13.675 -2.461 -5.272 1.00 96.31 86 ALA A CA 1
ATOM 688 C C . ALA A 1 86 ? -14.244 -1.137 -4.832 1.00 96.31 86 ALA A C 1
ATOM 690 O O . ALA A 1 86 ? -14.110 -0.131 -5.530 1.00 96.31 86 ALA A O 1
ATOM 691 N N . LYS A 1 87 ? -14.826 -1.133 -3.633 1.00 97.19 87 LYS A N 1
ATOM 692 C CA . LYS A 1 87 ? -15.305 0.073 -2.970 1.00 97.19 87 LYS A CA 1
ATOM 693 C C . LYS A 1 87 ? -14.199 1.130 -2.871 1.00 97.19 87 LYS A C 1
ATOM 695 O O . LYS A 1 87 ? -14.477 2.314 -3.049 1.00 97.19 87 LYS A O 1
ATOM 700 N N . TYR A 1 88 ? -12.956 0.712 -2.621 1.00 96.81 88 TYR A N 1
ATOM 701 C CA . TYR A 1 88 ? -11.824 1.606 -2.366 1.00 96.81 88 TYR A CA 1
ATOM 702 C C . TYR A 1 88 ? -10.691 1.543 -3.405 1.00 96.81 88 TYR A C 1
ATOM 704 O O . TYR A 1 88 ? -9.611 2.056 -3.106 1.00 96.81 88 TYR A O 1
ATOM 712 N N . ASP A 1 89 ? -10.921 0.977 -4.599 1.00 94.56 89 ASP A N 1
ATOM 713 C CA . ASP A 1 89 ? -9.918 0.701 -5.656 1.00 94.56 89 ASP A CA 1
ATOM 714 C C . ASP A 1 89 ? -8.845 1.797 -5.766 1.00 94.56 89 ASP A C 1
ATOM 716 O O . ASP A 1 89 ? -7.680 1.596 -5.421 1.00 94.56 89 ASP A O 1
ATOM 720 N N . GLU A 1 90 ? -9.262 3.015 -6.117 1.00 94.31 90 GLU A N 1
ATOM 721 C CA . GLU A 1 90 ? -8.356 4.147 -6.327 1.00 94.31 90 GLU A CA 1
ATOM 722 C C . GLU A 1 90 ? -7.544 4.521 -5.072 1.00 94.31 90 GLU A C 1
ATOM 724 O O . GLU A 1 90 ? -6.368 4.880 -5.163 1.00 94.31 90 GLU A O 1
ATOM 729 N N . ILE A 1 91 ? -8.160 4.447 -3.889 1.00 95.44 91 ILE A N 1
ATOM 730 C CA . ILE A 1 91 ? -7.519 4.804 -2.617 1.00 95.44 91 ILE A CA 1
ATOM 731 C C . ILE A 1 91 ? -6.481 3.747 -2.244 1.00 95.44 91 ILE A C 1
ATOM 733 O O . ILE A 1 91 ? -5.347 4.093 -1.905 1.00 95.44 91 ILE A O 1
ATOM 737 N N . ILE A 1 92 ? -6.853 2.468 -2.323 1.00 96.06 92 ILE A N 1
ATOM 738 C CA . ILE A 1 92 ? -5.968 1.341 -2.019 1.00 96.06 92 ILE A CA 1
ATOM 739 C C . ILE A 1 92 ? -4.790 1.332 -2.986 1.00 96.06 92 ILE A C 1
ATOM 741 O O . ILE A 1 92 ? -3.638 1.219 -2.559 1.00 96.06 92 ILE A O 1
ATOM 745 N N . PHE A 1 93 ? -5.057 1.522 -4.274 1.00 95.00 93 PHE A N 1
ATOM 746 C CA . PHE A 1 93 ? -4.017 1.522 -5.286 1.00 95.00 93 PHE A CA 1
ATOM 747 C C . PHE A 1 93 ? -3.032 2.684 -5.106 1.00 95.00 93 PHE A C 1
ATOM 749 O O . PHE A 1 93 ? -1.819 2.490 -5.219 1.00 95.00 93 PHE A O 1
ATOM 756 N N . GLU A 1 94 ? -3.513 3.876 -4.735 1.00 94.62 94 GLU A N 1
ATOM 757 C CA . GLU A 1 94 ? -2.644 5.007 -4.399 1.00 94.62 94 GLU A CA 1
ATOM 758 C C . GLU A 1 94 ? -1.784 4.709 -3.157 1.00 94.62 94 GLU A C 1
ATOM 760 O O . GLU A 1 94 ? -0.579 4.965 -3.176 1.00 94.62 94 GLU A O 1
ATOM 765 N N . ILE A 1 95 ? -2.348 4.115 -2.096 1.00 94.88 95 ILE A N 1
ATOM 766 C CA . ILE A 1 95 ? -1.580 3.698 -0.906 1.00 94.88 95 ILE A CA 1
ATOM 767 C C . ILE A 1 95 ? -0.463 2.724 -1.298 1.00 94.88 95 ILE A C 1
ATOM 769 O O . ILE A 1 95 ? 0.688 2.903 -0.884 1.00 94.88 95 ILE A O 1
ATOM 773 N N . VAL A 1 96 ? -0.790 1.726 -2.121 1.00 95.88 96 VAL A N 1
ATOM 774 C CA . VAL A 1 96 ? 0.152 0.704 -2.589 1.00 95.88 96 VAL A CA 1
ATOM 775 C C . VAL A 1 96 ? 1.279 1.336 -3.405 1.00 95.88 96 VAL A C 1
ATOM 777 O O . VAL A 1 96 ? 2.461 1.128 -3.118 1.00 95.88 96 VAL A O 1
ATOM 780 N N . CYS A 1 97 ? 0.928 2.196 -4.359 1.00 94.94 97 CYS A N 1
ATOM 781 C CA . CYS A 1 97 ? 1.880 2.942 -5.172 1.00 94.94 97 CYS A CA 1
ATOM 782 C C . CYS A 1 97 ? 2.840 3.790 -4.324 1.00 94.94 97 CYS A C 1
ATOM 784 O O . CYS A 1 97 ? 4.058 3.767 -4.532 1.00 94.94 97 CYS A O 1
ATOM 786 N N . LEU A 1 98 ? 2.311 4.516 -3.335 1.00 93.56 98 LEU A N 1
ATOM 787 C CA . LEU A 1 98 ? 3.106 5.336 -2.422 1.00 93.56 98 LEU A CA 1
ATOM 788 C C . LEU A 1 98 ? 4.068 4.496 -1.582 1.00 93.56 98 LEU A C 1
ATOM 790 O O . LEU A 1 98 ? 5.232 4.882 -1.424 1.00 93.56 98 LEU A O 1
ATOM 794 N N . GLY A 1 99 ? 3.595 3.362 -1.063 1.00 93.31 99 GLY A N 1
ATOM 795 C CA . GLY A 1 99 ? 4.391 2.474 -0.226 1.00 93.31 99 GLY A CA 1
ATOM 796 C C . GLY A 1 99 ? 5.517 1.773 -0.986 1.00 93.31 99 GLY A C 1
ATOM 797 O O . GLY A 1 99 ? 6.620 1.665 -0.453 1.00 93.31 99 GLY A O 1
ATOM 798 N N . ILE A 1 100 ? 5.289 1.369 -2.241 1.00 94.12 100 ILE A N 1
ATOM 799 C CA . ILE A 1 100 ? 6.329 0.745 -3.077 1.00 94.12 100 ILE A CA 1
ATOM 800 C C . ILE A 1 100 ? 7.312 1.795 -3.608 1.00 94.12 100 ILE A C 1
ATOM 802 O O . ILE A 1 100 ? 8.526 1.594 -3.552 1.00 94.12 100 ILE A O 1
ATOM 806 N N . HIS A 1 101 ? 6.824 2.931 -4.124 1.00 92.44 101 HIS A N 1
ATOM 807 C CA . HIS A 1 101 ? 7.706 3.947 -4.697 1.00 92.44 101 HIS A CA 1
ATOM 808 C C . HIS A 1 101 ? 8.614 4.572 -3.631 1.00 92.44 101 HIS A C 1
ATOM 810 O O . HIS A 1 101 ? 9.815 4.687 -3.873 1.00 92.44 101 HIS A O 1
ATOM 816 N N . ASN A 1 102 ? 8.035 4.985 -2.490 1.00 89.38 102 ASN A N 1
ATOM 817 C CA . ASN A 1 102 ? 8.679 5.490 -1.264 1.00 89.38 102 ASN A CA 1
ATOM 818 C C . ASN A 1 102 ? 10.021 6.235 -1.467 1.00 89.38 102 ASN A C 1
ATOM 820 O O . ASN A 1 102 ? 11.008 6.021 -0.761 1.00 89.38 102 ASN A O 1
ATOM 824 N N . LYS A 1 103 ? 10.070 7.131 -2.456 1.00 85.06 103 LYS A N 1
ATOM 825 C CA . LYS A 1 103 ? 11.253 7.910 -2.838 1.00 85.06 103 LYS A CA 1
ATOM 826 C C . LYS A 1 103 ? 10.918 9.393 -2.886 1.00 85.06 103 LYS A C 1
ATOM 828 O O . LYS A 1 103 ? 9.759 9.805 -2.929 1.00 85.06 103 LYS A O 1
ATOM 833 N N . LYS A 1 104 ? 11.964 10.222 -2.854 1.00 80.50 104 LYS A N 1
ATOM 834 C CA . LYS A 1 104 ? 11.828 11.655 -3.131 1.00 80.50 104 LYS A CA 1
ATOM 835 C C . LYS A 1 104 ? 11.490 11.843 -4.612 1.00 80.50 104 LYS A C 1
ATOM 837 O O . LYS A 1 104 ? 12.098 11.200 -5.460 1.00 80.50 104 LYS A O 1
ATOM 842 N N . GLY A 1 105 ? 10.590 12.778 -4.894 1.00 80.44 105 GLY A N 1
ATOM 843 C CA . GLY A 1 105 ? 10.143 13.089 -6.251 1.00 80.44 105 GLY A CA 1
ATOM 844 C C . GLY A 1 105 ? 8.725 12.601 -6.523 1.00 80.44 105 GLY A C 1
ATOM 845 O O . GLY A 1 105 ? 8.057 12.060 -5.639 1.00 80.44 105 GLY A O 1
ATOM 846 N N . ASN A 1 106 ? 8.258 12.860 -7.741 1.00 79.06 106 ASN A N 1
ATOM 847 C CA . ASN A 1 106 ? 6.989 12.329 -8.212 1.00 79.06 106 ASN A CA 1
ATOM 848 C C . ASN A 1 106 ? 7.188 10.906 -8.728 1.00 79.06 106 ASN A C 1
ATOM 850 O O . ASN A 1 106 ? 8.216 10.579 -9.322 1.00 79.06 106 ASN A O 1
ATOM 854 N N . MET A 1 107 ? 6.170 10.083 -8.510 1.00 87.50 107 MET A N 1
ATOM 855 C CA . MET A 1 107 ? 6.108 8.752 -9.084 1.00 87.50 107 MET A CA 1
ATOM 856 C C . MET A 1 107 ? 6.013 8.862 -10.615 1.00 87.50 107 MET A C 1
ATOM 858 O O . MET A 1 107 ? 5.220 9.672 -11.102 1.00 87.50 107 MET A O 1
ATOM 862 N N . PRO A 1 108 ? 6.802 8.090 -11.383 1.00 87.19 108 PRO A N 1
ATOM 863 C CA . PRO A 1 108 ? 6.677 8.068 -12.836 1.00 87.19 108 PRO A CA 1
ATOM 864 C C . PRO A 1 108 ? 5.281 7.610 -13.270 1.00 87.19 108 PRO A C 1
ATOM 866 O O . PRO A 1 108 ? 4.744 6.678 -12.678 1.00 87.19 108 PRO A O 1
ATOM 869 N N . ALA A 1 109 ? 4.728 8.203 -14.331 1.00 84.06 109 ALA A N 1
ATOM 870 C CA . ALA A 1 109 ? 3.392 7.851 -14.822 1.00 84.06 109 ALA A CA 1
ATOM 871 C C . ALA A 1 109 ? 3.272 6.357 -15.185 1.00 84.06 109 ALA A C 1
ATOM 873 O O . ALA A 1 109 ? 2.325 5.698 -14.772 1.00 84.06 109 ALA A O 1
ATOM 874 N N . TRP A 1 110 ? 4.289 5.800 -15.856 1.00 88.56 110 TRP A N 1
ATOM 875 C CA . TRP A 1 110 ? 4.321 4.385 -16.246 1.00 88.56 110 TRP A CA 1
ATOM 876 C C . TRP A 1 110 ? 4.300 3.419 -15.057 1.00 88.56 110 TRP A C 1
ATOM 878 O O . TRP A 1 110 ? 3.841 2.294 -15.201 1.00 88.56 110 TRP A O 1
ATOM 888 N N . PHE A 1 111 ? 4.805 3.826 -13.885 1.00 89.88 111 PHE A N 1
ATOM 889 C CA . PHE A 1 111 ? 4.931 2.928 -12.732 1.00 89.88 111 PHE A CA 1
ATOM 890 C C . PHE A 1 111 ? 3.560 2.436 -12.279 1.00 89.88 111 PHE A C 1
ATOM 892 O O . PHE A 1 111 ? 3.370 1.253 -12.010 1.00 89.88 111 PHE A O 1
ATOM 899 N N . ARG A 1 112 ? 2.617 3.376 -12.216 1.00 90.50 112 ARG A N 1
ATOM 900 C CA . ARG A 1 112 ? 1.253 3.129 -11.780 1.00 90.50 112 ARG A CA 1
ATOM 901 C C . ARG A 1 112 ? 0.543 2.175 -12.741 1.00 90.50 112 ARG A C 1
ATOM 903 O O . ARG A 1 112 ? -0.026 1.187 -12.296 1.00 90.50 112 ARG A O 1
ATOM 910 N N . GLU A 1 113 ? 0.643 2.433 -14.041 1.00 89.75 113 GLU A N 1
ATOM 911 C CA . GLU A 1 113 ? -0.011 1.610 -15.063 1.00 89.75 113 GLU A CA 1
ATOM 912 C C . GLU A 1 113 ? 0.613 0.211 -15.163 1.00 89.75 113 GLU A C 1
ATOM 914 O O . GLU A 1 113 ? -0.107 -0.781 -15.173 1.00 89.75 113 GLU A O 1
ATOM 919 N N . VAL A 1 114 ? 1.948 0.100 -15.115 1.00 91.62 114 VAL A N 1
ATOM 920 C CA . VAL A 1 114 ? 2.636 -1.203 -15.094 1.00 91.62 114 VAL A CA 1
ATOM 921 C C . VAL A 1 114 ? 2.214 -2.027 -13.880 1.00 91.62 114 VAL A C 1
ATOM 923 O O . VAL A 1 114 ? 1.951 -3.217 -14.021 1.00 91.62 114 VAL A O 1
ATOM 926 N N . LEU A 1 115 ? 2.128 -1.423 -12.691 1.00 92.00 115 LEU A N 1
ATOM 927 C CA . LEU A 1 115 ? 1.679 -2.146 -11.503 1.00 92.00 115 LEU A CA 1
ATOM 928 C C . LEU A 1 115 ? 0.218 -2.596 -11.644 1.00 92.00 115 LEU A C 1
ATOM 930 O O . LEU A 1 115 ? -0.102 -3.730 -11.304 1.00 92.00 115 LEU A O 1
ATOM 934 N N . LYS A 1 116 ? -0.651 -1.735 -12.186 1.00 90.88 116 LYS A N 1
ATOM 935 C CA . LYS A 1 116 ? -2.081 -2.024 -12.353 1.00 90.88 116 LYS A CA 1
ATOM 936 C C . LYS A 1 116 ? -2.314 -3.184 -13.316 1.00 90.88 116 LYS A C 1
ATOM 938 O O . LYS A 1 116 ? -3.115 -4.064 -13.030 1.00 90.88 116 LYS A O 1
ATOM 943 N N . ASP A 1 117 ? -1.584 -3.201 -14.423 1.00 91.12 117 ASP A N 1
ATOM 944 C CA . ASP A 1 117 ? -1.742 -4.208 -15.469 1.00 91.12 117 ASP A CA 1
ATOM 945 C C . ASP A 1 117 ? -1.142 -5.568 -15.106 1.00 91.12 117 ASP A C 1
ATOM 947 O O . ASP A 1 117 ? -1.528 -6.581 -15.691 1.00 91.12 117 ASP A O 1
ATOM 951 N N . ASN A 1 118 ? -0.197 -5.603 -14.165 1.00 92.56 118 ASN A N 1
ATOM 952 C CA . ASN A 1 118 ? 0.466 -6.839 -13.755 1.00 92.56 118 ASN A CA 1
ATOM 953 C C . ASN A 1 118 ? -0.119 -7.466 -12.488 1.00 92.56 118 ASN A C 1
ATOM 955 O O . ASN A 1 118 ? 0.145 -8.638 -12.240 1.00 92.56 118 ASN A O 1
ATOM 959 N N . CYS A 1 119 ? -0.878 -6.723 -11.684 1.00 93.56 119 CYS A N 1
ATOM 960 C CA . CYS A 1 119 ? -1.386 -7.213 -10.409 1.00 93.56 119 CYS A CA 1
ATOM 961 C C . CYS A 1 119 ? -2.871 -7.572 -10.480 1.00 93.56 119 CYS A C 1
ATOM 963 O O . CYS A 1 119 ? -3.709 -6.792 -10.932 1.00 93.56 119 CYS A O 1
ATOM 965 N N . THR A 1 120 ? -3.206 -8.738 -9.937 1.00 94.00 120 THR A N 1
ATOM 966 C CA . THR A 1 120 ? -4.577 -9.064 -9.553 1.00 94.00 120 THR A CA 1
ATOM 967 C C . THR A 1 120 ? -4.960 -8.335 -8.266 1.00 94.00 120 THR A C 1
ATOM 969 O O . THR A 1 120 ? -4.137 -7.727 -7.581 1.00 94.00 120 THR A O 1
ATOM 972 N N . TRP A 1 121 ? -6.229 -8.431 -7.892 1.00 93.62 121 TRP A N 1
ATOM 973 C CA . TRP A 1 121 ? -6.724 -7.851 -6.649 1.00 93.62 121 TRP A CA 1
ATOM 974 C C . TRP A 1 121 ? -6.115 -8.510 -5.415 1.00 93.62 121 TRP A C 1
ATOM 976 O O . TRP A 1 121 ? -5.837 -7.829 -4.430 1.00 93.62 121 TRP A O 1
ATOM 986 N N . GLU A 1 122 ? -5.840 -9.810 -5.498 1.00 93.31 122 GLU A N 1
ATOM 987 C CA . GLU A 1 122 ? -5.125 -10.546 -4.462 1.00 93.31 122 GLU A CA 1
ATOM 988 C C . GLU A 1 122 ? -3.680 -10.045 -4.326 1.00 93.31 122 GLU A C 1
ATOM 990 O O . GLU A 1 122 ? -3.223 -9.789 -3.211 1.00 93.31 122 GLU A O 1
ATOM 995 N N . ASP A 1 123 ? -2.988 -9.793 -5.442 1.00 93.75 123 ASP A N 1
ATOM 996 C CA . ASP A 1 123 ? -1.637 -9.220 -5.416 1.00 93.75 123 ASP A CA 1
ATOM 997 C C . ASP A 1 123 ? -1.632 -7.831 -4.765 1.00 93.75 123 ASP A C 1
ATOM 999 O O . ASP A 1 123 ? -0.815 -7.556 -3.883 1.00 93.75 123 ASP A O 1
ATOM 1003 N N . ILE A 1 124 ? -2.572 -6.954 -5.144 1.00 95.56 124 ILE A N 1
ATOM 1004 C CA . ILE A 1 124 ? -2.699 -5.622 -4.535 1.00 95.56 124 ILE A CA 1
ATOM 1005 C C . ILE A 1 124 ? -3.021 -5.730 -3.040 1.00 95.56 124 ILE A C 1
ATOM 1007 O O . ILE A 1 124 ? -2.453 -4.979 -2.248 1.00 95.56 124 ILE A O 1
ATOM 1011 N N . TYR A 1 125 ? -3.865 -6.678 -2.628 1.00 94.12 125 TYR A N 1
ATOM 1012 C CA . TYR A 1 125 ? -4.171 -6.928 -1.219 1.00 94.12 125 TYR A CA 1
ATOM 1013 C C . TYR A 1 125 ? -2.937 -7.386 -0.420 1.00 94.12 125 TYR A C 1
ATOM 1015 O O . TYR A 1 125 ? -2.695 -6.891 0.687 1.00 94.12 125 TYR A O 1
ATOM 1023 N N . ILE A 1 126 ? -2.112 -8.275 -0.984 1.00 91.75 126 ILE A N 1
ATOM 1024 C CA . ILE A 1 126 ? -0.838 -8.702 -0.381 1.00 91.75 126 ILE A CA 1
ATOM 1025 C C . ILE A 1 126 ? 0.107 -7.503 -0.229 1.00 91.75 126 ILE A C 1
ATOM 1027 O O . ILE A 1 126 ? 0.704 -7.304 0.834 1.00 91.75 126 ILE A O 1
ATOM 1031 N N . LEU A 1 127 ? 0.229 -6.675 -1.269 1.00 94.25 127 LEU A N 1
ATOM 1032 C CA . LEU A 1 127 ? 1.084 -5.487 -1.260 1.00 94.25 127 LEU A CA 1
ATOM 1033 C C . LEU A 1 127 ? 0.598 -4.435 -0.257 1.00 94.25 127 LEU A C 1
ATOM 1035 O O . LEU A 1 127 ? 1.412 -3.879 0.486 1.00 94.25 127 LEU A O 1
ATOM 1039 N N . LEU A 1 128 ? -0.716 -4.198 -0.189 1.00 94.50 128 LEU A N 1
ATOM 1040 C CA . LEU A 1 128 ? -1.340 -3.320 0.799 1.00 94.50 128 LEU A CA 1
ATOM 1041 C C . LEU A 1 128 ? -0.966 -3.774 2.210 1.00 94.50 128 LEU A C 1
ATOM 1043 O O . LEU A 1 128 ? -0.464 -2.976 2.999 1.00 94.50 128 LEU A O 1
ATOM 1047 N N . ASN A 1 129 ? -1.132 -5.059 2.512 1.00 91.56 129 ASN A N 1
ATOM 1048 C CA . ASN A 1 129 ? -0.843 -5.598 3.837 1.00 91.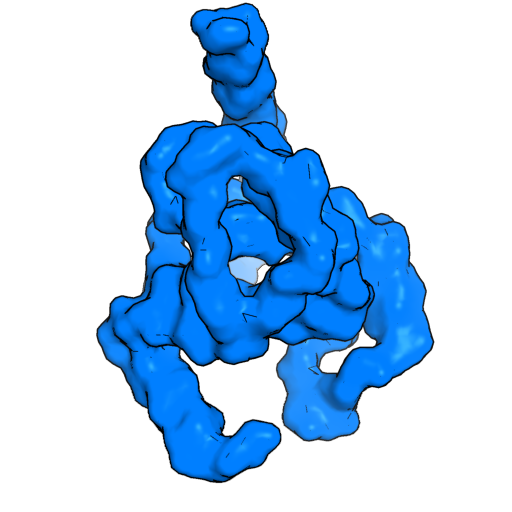56 129 ASN A CA 1
ATOM 1049 C C . ASN A 1 129 ? 0.644 -5.571 4.192 1.00 91.56 129 ASN A C 1
ATOM 1051 O O . ASN A 1 129 ? 0.997 -5.272 5.333 1.00 91.56 129 ASN A O 1
ATOM 1055 N N . ALA A 1 130 ? 1.535 -5.773 3.222 1.00 88.94 130 ALA A N 1
ATOM 1056 C CA . ALA A 1 130 ? 2.966 -5.586 3.439 1.00 88.94 130 ALA A CA 1
ATOM 1057 C C . ALA A 1 130 ? 3.317 -4.124 3.794 1.00 88.94 130 ALA A C 1
ATOM 1059 O O . ALA A 1 130 ? 4.201 -3.876 4.620 1.00 88.94 130 ALA A O 1
ATOM 1060 N N . ILE A 1 131 ? 2.607 -3.149 3.217 1.00 91.25 131 ILE A N 1
ATOM 1061 C CA . ILE A 1 131 ? 2.755 -1.721 3.536 1.00 91.25 131 ILE A CA 1
ATOM 1062 C C . ILE A 1 131 ? 2.138 -1.395 4.902 1.00 91.25 131 ILE A C 1
ATOM 1064 O O . ILE A 1 131 ? 2.781 -0.716 5.703 1.00 91.25 131 ILE A O 1
ATOM 1068 N N . LEU A 1 132 ? 0.941 -1.899 5.212 1.00 88.69 132 LEU A N 1
ATOM 1069 C CA . LEU A 1 132 ? 0.295 -1.714 6.519 1.00 88.69 132 LEU A CA 1
ATOM 1070 C C . LEU A 1 132 ? 1.141 -2.302 7.653 1.00 88.69 132 LEU A C 1
ATOM 1072 O O . LEU A 1 132 ? 1.346 -1.646 8.674 1.00 88.69 132 LEU A O 1
ATOM 1076 N N . PHE A 1 133 ? 1.718 -3.487 7.450 1.00 83.38 133 PHE A N 1
ATOM 1077 C CA . PHE A 1 133 ? 2.631 -4.103 8.410 1.00 83.38 133 PHE A CA 1
ATOM 1078 C C . PHE A 1 133 ? 3.858 -3.217 8.672 1.00 83.38 133 PHE A C 1
ATOM 1080 O O . PHE A 1 133 ? 4.225 -2.967 9.819 1.00 83.38 133 PHE A O 1
ATOM 1087 N N . ARG A 1 134 ? 4.451 -2.646 7.615 1.00 82.06 134 ARG A N 1
ATOM 1088 C CA . ARG A 1 134 ? 5.562 -1.686 7.734 1.00 82.06 134 ARG A CA 1
ATOM 1089 C C . ARG A 1 134 ? 5.193 -0.432 8.509 1.00 82.06 134 ARG A C 1
ATOM 1091 O O . ARG A 1 134 ? 6.016 0.061 9.278 1.00 82.06 134 ARG A O 1
ATOM 1098 N N . ILE A 1 135 ? 3.987 0.087 8.298 1.00 81.25 135 ILE A N 1
ATOM 1099 C CA . ILE A 1 135 ? 3.458 1.221 9.058 1.00 81.25 135 ILE A CA 1
ATOM 1100 C C . ILE A 1 135 ? 3.360 0.835 10.535 1.00 81.25 135 ILE A C 1
ATOM 1102 O O . ILE A 1 135 ? 3.933 1.523 11.374 1.00 81.25 135 ILE A O 1
ATOM 1106 N N . GLY A 1 136 ? 2.715 -0.291 10.850 1.00 72.75 136 GLY A N 1
ATOM 1107 C CA . GLY A 1 136 ? 2.517 -0.758 12.224 1.00 72.75 136 GLY A CA 1
ATOM 1108 C C . GLY A 1 136 ? 3.818 -1.048 12.982 1.00 72.75 136 GLY A C 1
ATOM 1109 O O . GLY A 1 136 ? 3.881 -0.853 14.195 1.00 72.75 136 GLY A O 1
ATOM 1110 N N . CYS A 1 137 ? 4.881 -1.457 12.285 1.00 67.00 137 CYS A N 1
ATOM 1111 C CA . CYS A 1 137 ? 6.201 -1.673 12.881 1.00 67.00 137 CYS A CA 1
ATOM 1112 C C . CYS A 1 137 ? 7.044 -0.394 13.016 1.00 67.00 137 CYS A C 1
ATOM 1114 O O . CYS A 1 137 ? 8.033 -0.406 13.749 1.00 67.00 137 CYS A O 1
ATOM 1116 N N . ASN A 1 138 ? 6.669 0.710 12.362 1.00 65.50 138 ASN A N 1
ATOM 1117 C CA . ASN A 1 138 ? 7.429 1.956 12.421 1.00 65.50 138 ASN A CA 1
ATOM 1118 C C . ASN A 1 138 ? 7.308 2.597 13.823 1.00 65.50 138 ASN A C 1
ATOM 1120 O O . ASN A 1 138 ? 6.191 2.919 14.241 1.00 65.50 138 ASN A O 1
ATOM 1124 N N . PRO A 1 139 ? 8.419 2.857 14.546 1.00 60.38 139 PRO A N 1
ATOM 1125 C CA . PRO A 1 139 ? 8.384 3.438 15.891 1.00 60.38 139 PRO A CA 1
ATOM 1126 C C . PRO A 1 139 ? 7.627 4.769 15.964 1.00 60.38 139 PRO A C 1
ATOM 1128 O O . PRO A 1 139 ? 6.910 5.017 16.929 1.00 60.38 139 PRO A O 1
ATOM 1131 N N . PHE A 1 140 ? 7.735 5.609 14.929 1.00 58.28 140 PHE A N 1
ATOM 1132 C CA . PHE A 1 140 ? 6.997 6.869 14.846 1.00 58.28 140 PHE A CA 1
ATOM 1133 C C . PHE A 1 140 ? 5.490 6.626 14.729 1.00 58.28 140 PHE A C 1
ATOM 1135 O O . PHE A 1 140 ? 4.710 7.258 15.437 1.00 58.28 140 PHE A O 1
ATOM 1142 N N . SER A 1 141 ? 5.077 5.677 13.883 1.00 57.22 141 SER A N 1
ATOM 1143 C CA . SER A 1 141 ? 3.661 5.322 13.750 1.00 57.22 141 SER A CA 1
ATOM 1144 C C . SER A 1 141 ? 3.118 4.721 15.040 1.00 57.22 141 SER A C 1
ATOM 1146 O O . SER A 1 141 ? 2.027 5.087 15.448 1.00 57.22 141 SER A O 1
ATOM 1148 N N . ARG A 1 142 ? 3.882 3.861 15.724 1.00 61.34 142 ARG A N 1
ATOM 1149 C CA . ARG A 1 142 ? 3.470 3.275 17.009 1.00 61.34 142 ARG A CA 1
ATOM 1150 C C . ARG A 1 142 ? 3.237 4.342 18.074 1.00 61.34 142 ARG A C 1
ATOM 1152 O O . ARG A 1 142 ? 2.247 4.266 18.793 1.00 61.34 142 ARG A O 1
ATOM 1159 N N . THR A 1 143 ? 4.105 5.350 18.143 1.00 57.66 143 THR A N 1
ATOM 1160 C CA . THR A 1 143 ? 3.936 6.485 19.060 1.00 57.66 143 THR A CA 1
ATOM 1161 C C . THR A 1 143 ? 2.719 7.338 18.692 1.00 57.66 143 THR A C 1
ATOM 1163 O O . THR A 1 143 ? 1.968 7.726 19.579 1.00 57.66 143 THR A O 1
ATOM 1166 N N . ILE A 1 144 ? 2.474 7.586 17.398 1.00 59.09 144 ILE A N 1
ATOM 1167 C CA . ILE A 1 144 ? 1.283 8.315 16.922 1.00 59.09 144 ILE A CA 1
ATOM 1168 C C . ILE A 1 144 ? 0.000 7.528 17.225 1.00 59.09 144 ILE A C 1
ATOM 1170 O O . ILE A 1 144 ? -0.933 8.098 17.768 1.00 59.09 144 ILE A O 1
ATOM 1174 N N . THR A 1 145 ? -0.055 6.227 16.933 1.00 59.56 145 THR A N 1
ATOM 1175 C CA . THR A 1 145 ? -1.218 5.376 17.233 1.00 59.56 145 THR A CA 1
ATOM 1176 C C . THR A 1 145 ? -1.483 5.300 18.737 1.00 59.56 145 THR A C 1
ATOM 1178 O O . THR A 1 145 ? -2.634 5.338 19.163 1.00 59.56 145 THR A O 1
ATOM 1181 N N . ALA A 1 146 ? -0.429 5.242 19.559 1.00 58.25 146 ALA A N 1
ATOM 1182 C CA . ALA A 1 146 ? -0.564 5.313 21.011 1.00 58.25 146 ALA A CA 1
ATOM 1183 C C . ALA A 1 146 ? -1.122 6.671 21.479 1.00 58.25 146 ALA A C 1
ATOM 1185 O O . ALA A 1 146 ? -1.924 6.698 22.407 1.00 58.25 146 ALA A O 1
ATOM 1186 N N . LEU A 1 147 ? -0.741 7.775 20.823 1.00 53.81 147 LEU A N 1
ATOM 1187 C CA . LEU A 1 147 ? -1.297 9.111 21.064 1.00 53.81 147 LEU A CA 1
ATOM 1188 C C . LEU A 1 147 ? -2.764 9.222 20.621 1.00 53.81 147 LEU A C 1
ATOM 1190 O O . LEU A 1 147 ? -3.581 9.720 21.385 1.00 53.81 147 LEU A O 1
ATOM 1194 N N . GLU A 1 148 ? -3.124 8.711 19.443 1.00 58.62 148 GLU A N 1
ATOM 1195 C CA . GLU A 1 148 ? -4.507 8.706 18.931 1.00 58.62 148 GLU A CA 1
ATOM 1196 C C . GLU A 1 148 ? -5.462 7.909 19.834 1.00 58.62 148 GLU A C 1
ATOM 1198 O O . GLU A 1 148 ? -6.633 8.258 19.970 1.00 58.62 148 GLU A O 1
ATOM 1203 N N . ALA A 1 149 ? -4.968 6.856 20.494 1.00 59.66 149 ALA A N 1
ATOM 1204 C CA . ALA A 1 149 ? -5.750 6.073 21.451 1.00 59.66 149 ALA A CA 1
ATOM 1205 C C . ALA A 1 149 ? -6.096 6.844 22.740 1.00 59.66 149 ALA A C 1
ATOM 1207 O O . ALA A 1 149 ? -7.052 6.481 23.424 1.00 59.66 149 ALA A O 1
ATOM 1208 N N . VAL A 1 150 ? -5.332 7.890 23.076 1.00 53.25 150 VAL A N 1
ATOM 1209 C CA . VAL A 1 150 ? -5.541 8.728 24.272 1.00 53.25 150 VAL A CA 1
ATOM 1210 C C . VAL A 1 150 ? -5.997 10.155 23.942 1.00 53.25 150 VAL A C 1
ATOM 1212 O O . VAL A 1 150 ? -6.396 10.883 24.847 1.00 53.25 150 VAL A O 1
ATOM 1215 N N . SER A 1 151 ? -5.967 10.543 22.664 1.00 51.78 151 SER A N 1
ATOM 1216 C CA . SER A 1 151 ? -6.421 11.829 22.131 1.00 51.78 151 SER A CA 1
ATOM 1217 C C . SER A 1 151 ? -7.030 11.614 20.737 1.00 51.78 151 SER A C 1
ATOM 1219 O O . SER A 1 151 ? -6.286 11.547 19.756 1.00 51.78 151 SER A O 1
ATOM 1221 N N . PRO A 1 152 ? -8.364 11.465 20.631 1.00 59.56 152 PRO A N 1
ATOM 1222 C CA . PRO A 1 152 ? -9.039 11.279 19.351 1.00 59.56 152 PRO A CA 1
ATOM 1223 C C . PRO A 1 152 ? -8.786 12.462 18.411 1.00 59.56 152 PRO A C 1
ATOM 1225 O O . PRO A 1 152 ? -8.766 13.602 18.869 1.00 59.56 152 PRO A O 1
ATOM 1228 N N . LEU A 1 153 ? -8.641 12.185 17.111 1.00 64.62 153 LEU A N 1
ATOM 1229 C CA . LEU A 1 153 ? -8.557 13.224 16.080 1.00 64.62 153 LEU A CA 1
ATOM 1230 C C . LEU A 1 153 ? -9.866 14.025 16.056 1.00 64.62 153 LEU A C 1
ATOM 1232 O O . LEU A 1 153 ? -10.939 13.434 15.897 1.00 64.62 153 LEU A O 1
ATOM 1236 N N . ASP A 1 154 ? -9.778 15.344 16.199 1.00 68.69 154 ASP A N 1
ATOM 1237 C CA . ASP A 1 154 ? -10.932 16.236 16.098 1.00 68.69 154 ASP A CA 1
ATOM 1238 C C . ASP A 1 154 ? -11.246 16.620 14.636 1.00 68.69 154 ASP A C 1
ATOM 1240 O O . ASP A 1 154 ? -10.546 16.257 13.682 1.00 68.69 154 ASP A O 1
ATOM 1244 N N . GLU A 1 155 ? -12.365 17.316 14.435 1.00 66.12 155 GLU A N 1
ATOM 1245 C CA . GLU A 1 155 ? -12.828 17.727 13.106 1.00 66.12 155 GLU A CA 1
ATOM 1246 C C . GLU A 1 155 ? -11.839 18.697 12.425 1.00 66.12 155 GLU A C 1
ATOM 1248 O O . GLU A 1 155 ? -11.661 18.654 11.204 1.00 66.12 155 GLU A O 1
ATOM 1253 N N . GLU A 1 156 ? -11.124 19.517 13.201 1.00 72.94 156 GLU A N 1
ATOM 1254 C CA . GLU A 1 156 ? -10.131 20.466 12.693 1.00 72.94 156 GLU A CA 1
ATOM 1255 C C . GLU A 1 156 ? -8.884 19.748 12.157 1.00 72.94 156 GLU A C 1
ATOM 1257 O O . GLU A 1 156 ? -8.392 20.067 11.065 1.00 72.94 156 GLU 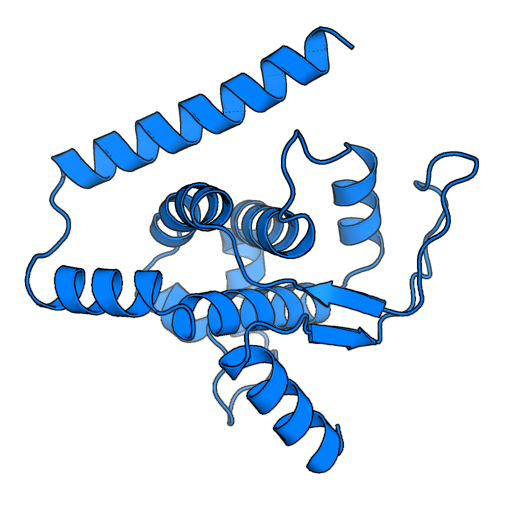A O 1
ATOM 1262 N N . GLU A 1 157 ? -8.404 18.730 12.871 1.00 69.31 157 GLU A N 1
ATOM 1263 C CA . GLU A 1 157 ? -7.290 17.884 12.453 1.00 69.31 157 GLU A CA 1
ATOM 1264 C C . GLU A 1 157 ? -7.631 17.079 11.192 1.00 69.31 157 GLU A C 1
ATOM 1266 O O . GLU A 1 157 ? -6.802 16.968 10.279 1.00 69.31 157 GLU A O 1
ATOM 1271 N N . LEU A 1 158 ? -8.864 16.578 11.078 1.00 68.50 158 LEU A N 1
ATOM 1272 C CA . LEU A 1 158 ? -9.368 15.919 9.868 1.00 68.50 158 LEU A CA 1
ATOM 1273 C C . LEU A 1 158 ? -9.353 16.859 8.653 1.00 68.50 158 LEU A C 1
ATOM 1275 O O . LEU A 1 158 ? -8.815 16.499 7.598 1.00 68.50 158 LEU A O 1
ATOM 1279 N N . ILE A 1 159 ? -9.867 18.082 8.806 1.00 71.88 159 ILE A N 1
ATOM 1280 C CA . ILE A 1 159 ? -9.860 19.105 7.749 1.00 71.88 159 ILE A CA 1
ATOM 1281 C C . ILE A 1 159 ? -8.420 19.471 7.355 1.00 71.88 159 ILE A C 1
ATOM 1283 O O . ILE A 1 159 ? -8.107 19.621 6.167 1.00 71.88 159 ILE A O 1
ATOM 1287 N N . ALA A 1 160 ? -7.508 19.589 8.324 1.00 74.12 160 ALA A N 1
ATOM 1288 C CA . ALA A 1 160 ? -6.100 19.874 8.060 1.00 74.12 160 ALA A CA 1
ATOM 1289 C C . ALA A 1 160 ? -5.418 18.739 7.272 1.00 74.12 160 ALA A C 1
ATOM 1291 O O . ALA A 1 160 ? -4.671 18.996 6.320 1.00 74.12 160 ALA A O 1
ATOM 1292 N N . LEU A 1 161 ? -5.700 17.478 7.612 1.00 72.88 161 LEU A N 1
ATOM 1293 C CA . LEU A 1 161 ? -5.189 16.313 6.885 1.00 72.88 161 LEU A CA 1
ATOM 1294 C C . LEU A 1 161 ? -5.727 16.243 5.448 1.00 72.88 161 LEU A C 1
ATOM 1296 O O . LEU A 1 161 ? -4.957 15.938 4.530 1.00 72.88 161 LEU A O 1
ATOM 1300 N N . GLN A 1 162 ? -7.000 16.584 5.229 1.00 69.38 162 GLN A N 1
ATOM 1301 C CA . GLN A 1 162 ? -7.592 16.672 3.890 1.00 69.38 162 GLN A CA 1
ATOM 1302 C C . GLN A 1 162 ? -6.921 17.758 3.038 1.00 69.38 162 GLN A C 1
ATOM 1304 O O . GLN A 1 162 ? -6.423 17.458 1.948 1.00 69.38 162 GLN A O 1
ATOM 1309 N N . LYS A 1 163 ? -6.791 18.987 3.559 1.00 75.19 163 LYS A N 1
ATOM 1310 C CA . LYS A 1 163 ? -6.098 20.092 2.864 1.00 75.19 163 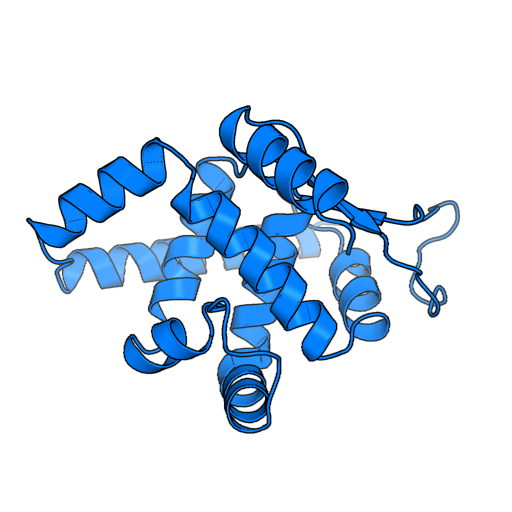LYS A CA 1
ATOM 1311 C C . LYS A 1 163 ? -4.654 19.741 2.510 1.00 75.19 163 LYS A C 1
ATOM 1313 O O . LYS A 1 163 ? -4.165 20.075 1.425 1.00 75.19 163 LYS A O 1
ATOM 1318 N N . ASN A 1 164 ? -3.959 19.041 3.405 1.00 74.81 164 ASN A N 1
ATOM 1319 C CA . ASN A 1 164 ? -2.608 18.560 3.142 1.00 74.81 164 ASN A CA 1
ATOM 1320 C C . ASN A 1 164 ? -2.589 17.564 1.974 1.00 74.81 164 ASN A C 1
ATOM 1322 O O . ASN A 1 164 ? -1.769 17.719 1.067 1.00 74.81 164 ASN A O 1
ATOM 1326 N N . ASN A 1 165 ? -3.498 16.585 1.951 1.00 72.50 165 ASN A N 1
ATOM 1327 C CA . ASN A 1 165 ? -3.600 15.611 0.860 1.00 72.50 165 ASN A CA 1
ATOM 1328 C C . ASN A 1 165 ? -3.837 16.294 -0.501 1.00 72.50 165 ASN A C 1
ATOM 1330 O O . ASN A 1 165 ? -3.107 16.044 -1.463 1.00 72.50 165 ASN A O 1
ATOM 1334 N N . GLU A 1 166 ? -4.789 17.227 -0.573 1.00 76.19 166 GLU A N 1
ATOM 1335 C CA . GLU A 1 166 ? -5.063 18.007 -1.787 1.00 76.19 166 GLU A CA 1
ATOM 1336 C C . GLU A 1 166 ? -3.849 18.819 -2.247 1.00 76.19 166 GLU A C 1
ATOM 1338 O O . GLU A 1 166 ? -3.512 18.838 -3.434 1.00 76.19 166 GLU A O 1
ATOM 1343 N N . THR A 1 167 ? -3.137 19.441 -1.304 1.00 75.94 167 THR A N 1
ATOM 1344 C CA . THR A 1 167 ? -1.909 20.191 -1.591 1.00 75.94 167 THR A CA 1
ATOM 1345 C C . THR A 1 167 ? -0.845 19.293 -2.219 1.00 75.94 167 THR A C 1
ATOM 1347 O O . THR A 1 167 ? -0.195 19.687 -3.193 1.00 75.94 167 THR A O 1
ATOM 1350 N N . TRP A 1 168 ? -0.676 18.069 -1.710 1.00 69.00 168 TRP A N 1
ATOM 1351 C CA . TRP A 1 168 ? 0.256 17.097 -2.279 1.00 69.00 168 TRP A CA 1
ATOM 1352 C C . TRP A 1 168 ? -0.175 16.631 -3.674 1.00 69.00 168 TRP A C 1
ATOM 1354 O O . TRP A 1 168 ? 0.654 16.657 -4.587 1.00 69.00 168 TRP A O 1
ATOM 1364 N N . LYS A 1 169 ? -1.459 16.303 -3.880 1.00 69.62 169 LYS A N 1
ATOM 1365 C CA . LYS A 1 169 ? -1.999 15.936 -5.205 1.00 69.62 169 LYS A CA 1
ATOM 1366 C C . LYS A 1 169 ? -1.794 17.054 -6.233 1.00 69.62 169 LYS A C 1
ATOM 1368 O O . LYS A 1 169 ? -1.338 16.802 -7.349 1.00 69.62 169 LYS A O 1
ATOM 1373 N N . ASN A 1 170 ? -2.054 18.302 -5.849 1.00 70.38 170 ASN A N 1
ATOM 1374 C CA . ASN A 1 170 ? -1.900 19.463 -6.726 1.00 70.38 170 ASN A CA 1
ATOM 1375 C C . ASN A 1 170 ? -0.432 19.771 -7.057 1.00 70.38 170 ASN A C 1
ATOM 1377 O O . ASN A 1 170 ? -0.131 20.148 -8.191 1.00 70.38 170 ASN A O 1
ATOM 1381 N N . ARG A 1 171 ? 0.500 19.568 -6.114 1.00 63.09 171 ARG A N 1
ATOM 1382 C CA . ARG A 1 171 ? 1.944 19.667 -6.397 1.00 63.09 171 ARG A CA 1
ATOM 1383 C C . ARG A 1 171 ? 2.396 18.616 -7.406 1.00 63.09 171 ARG A C 1
ATOM 1385 O O . ARG A 1 171 ? 3.139 18.953 -8.323 1.00 63.09 171 ARG A O 1
ATOM 1392 N N . SER A 1 172 ? 1.933 17.374 -7.277 1.00 58.62 172 SER A N 1
ATOM 1393 C CA . SER A 1 172 ? 2.274 16.316 -8.232 1.00 58.62 172 SER A CA 1
ATOM 1394 C C . SER A 1 172 ? 1.725 16.600 -9.636 1.00 58.62 172 SER A C 1
ATOM 1396 O O . SER A 1 172 ? 2.456 16.426 -10.608 1.00 58.62 172 SER A O 1
AT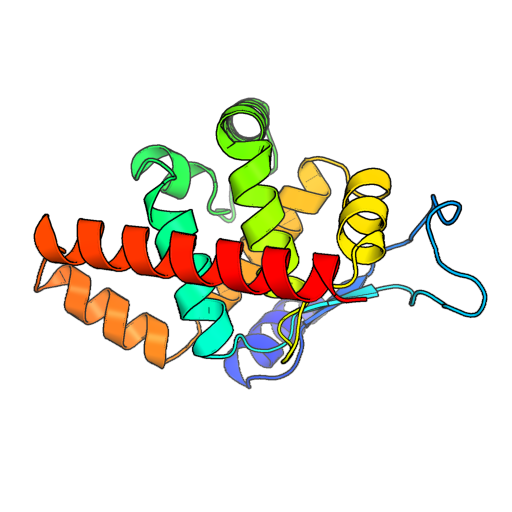OM 1398 N N . ARG A 1 173 ? 0.501 17.140 -9.750 1.00 57.47 173 ARG A N 1
ATOM 1399 C CA . ARG A 1 173 ? -0.097 17.549 -11.038 1.00 57.47 173 ARG A CA 1
ATOM 1400 C C . ARG A 1 173 ? 0.631 18.723 -11.704 1.00 57.47 173 ARG A C 1
ATOM 1402 O O . ARG A 1 173 ? 0.908 18.655 -12.895 1.00 57.47 173 ARG A O 1
ATOM 1409 N N . LYS A 1 174 ? 0.985 19.777 -10.954 1.00 48.88 174 LYS A N 1
ATOM 1410 C CA . LYS A 1 174 ? 1.685 20.960 -11.504 1.00 48.88 174 LYS A CA 1
ATOM 1411 C C . LYS A 1 174 ? 3.077 20.652 -12.051 1.00 48.88 174 LYS A C 1
ATOM 1413 O O . LYS A 1 174 ? 3.518 21.296 -12.989 1.00 48.88 174 LYS A O 1
ATOM 1418 N N . VAL A 1 175 ? 3.789 19.701 -11.454 1.00 49.81 175 VAL A N 1
ATOM 1419 C CA . VAL A 1 175 ? 5.120 19.318 -11.947 1.00 49.81 175 VAL A CA 1
ATOM 1420 C C . VAL A 1 175 ? 5.006 18.448 -13.204 1.00 49.81 175 VAL A C 1
ATOM 1422 O O . VAL A 1 175 ? 5.826 18.589 -14.104 1.00 49.81 175 VAL A O 1
ATOM 142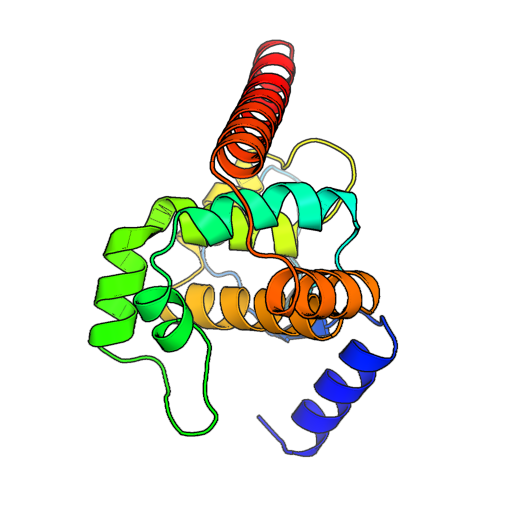5 N N . ALA A 1 176 ? 3.965 17.612 -13.304 1.00 46.47 176 ALA A N 1
ATOM 1426 C CA . ALA A 1 176 ? 3.691 16.810 -14.498 1.00 46.47 176 ALA A CA 1
ATOM 1427 C C . ALA A 1 176 ? 3.271 17.653 -15.720 1.00 46.47 176 ALA A C 1
ATOM 1429 O O . ALA A 1 176 ? 3.555 17.251 -16.837 1.00 46.47 176 ALA A O 1
ATOM 1430 N N . SER A 1 177 ? 2.644 18.824 -15.530 1.00 39.28 177 SER A N 1
ATOM 1431 C CA . SER A 1 177 ? 2.287 19.733 -16.637 1.00 39.28 177 SER A CA 1
ATOM 1432 C C . SER A 1 177 ? 3.440 20.613 -17.136 1.00 39.28 177 SER A C 1
ATOM 1434 O O . SER A 1 177 ? 3.270 21.328 -18.117 1.00 39.28 177 SER A O 1
ATOM 1436 N N . CYS A 1 178 ? 4.574 20.628 -16.431 1.00 38.31 178 CYS A N 1
ATOM 1437 C CA . CYS A 1 178 ? 5.758 21.419 -16.784 1.00 38.31 178 CYS A CA 1
ATOM 1438 C C . CYS A 1 178 ? 6.914 20.551 -17.314 1.00 38.31 178 CYS A C 1
ATOM 1440 O O . CYS A 1 178 ? 8.047 21.030 -17.354 1.00 38.31 178 CYS A O 1
ATOM 1442 N N . SER A 1 179 ? 6.645 19.283 -17.645 1.00 37.59 179 SER A N 1
ATOM 1443 C CA . SER A 1 179 ? 7.607 18.327 -18.215 1.00 37.59 179 SER A CA 1
ATOM 1444 C C . SER A 1 179 ? 7.258 18.011 -19.661 1.00 37.59 179 SER A C 1
ATOM 1446 O O . SER A 1 179 ? 6.045 17.880 -19.934 1.00 37.59 179 SER A O 1
#

pLDDT: mean 80.0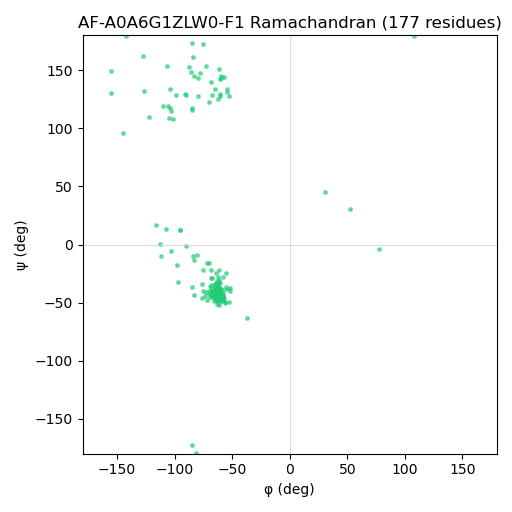8, std 14.05, range [37.59, 97.19]

Solvent-accessible surface area (backbone atoms only — not comparable to full-atom values): 10578 Å² total; per-residue (Å²): 136,55,73,69,56,53,54,50,48,53,50,24,58,78,67,62,38,63,42,74,43,81,41,80,77,80,59,61,88,62,56,60,88,94,68,79,82,70,65,45,50,57,40,52,69,78,43,71,71,48,47,68,60,38,51,50,52,57,69,74,45,53,71,70,59,49,60,67,65,45,76,48,100,89,52,75,89,46,71,69,52,52,52,51,48,59,78,38,40,72,56,55,52,50,42,36,51,46,43,48,63,64,58,92,75,77,82,60,74,49,57,58,54,38,51,56,73,51,45,53,73,63,52,49,51,52,49,39,37,58,43,51,51,50,46,67,67,32,70,68,47,43,53,49,55,58,44,43,77,78,47,71,84,49,73,66,56,51,52,50,40,50,55,48,50,52,51,52,55,52,53,52,50,58,55,59,74,73,106

Sequence (179 aa):
MSVKQVLQIESNVVTDQPVKIPFEFTRLDLLPEGKKLGDSIVITPLTVRTWFRIKPLLLHIDKQDREILTANKDTGFNNEIADLMAKYDEIIFEIVCLGIHNKKGNMPAWFREVLKDNCTWEDIYILLNAILFRIGCNPFSRTITALEAVSPLDEEELIALQKNNETWKNRSRKVASCS

Secondary structure (DSSP, 8-state):
--HHHHHHHHHHHHTTPPEEEE------TTSPTT----SEEEEPPPPHHHHHHHHHHHHTS-HHHHHHHS--TT--S-HHHHHHHHHTHHHHHHHHHHHHH-SSSPPPHHHHHHHHHH--HHHHHHHHHHHHHHHHH-HHHHHHHHHHTTSPPPHHHHHHHHHHHHHHHHHHHHHHTT-

Mean predicted aligned error: 9.24 Å

Radius of gyration: 16.89 Å; Cα contacts (8 Å, |Δi|>4): 127; chains: 1; bounding box: 32×43×48 Å

Nearest PDB structures (foldseek):
  2n2n-assembly1_A  TM=2.568E-01  e=3.829E+00  Homo sapiens
  5ex6-assembly1_C  TM=1.950E-01  e=7.788E+00  Streptomyces toyocaensis

Foldseek 3Di:
DDPVLVVVQVVCLLVQHKDWAFADQPDCVLPDPPDDDDRTQIFGQADPVLCLLLVLLVVVQDPVLVVVLADDPPDADDPSNVVSCVVSVVSLLVNLQSRRVRDPDADDPSVSVSCVVRDDSRRSSVSSNSSVSSLCSDPVSVVVVVVCVVPPQDPVNSVVSVVVNVVVVVVNVVVVVVD

Organism: NCBI:txid328812